Protein AF-A0A7R9AHY7-F1 (afdb_monomer_lite)

Sequence (362 aa):
LFGNNETPASQNIKGDKFVGKYYVEFENQLKREAQNLKDNEQTPIMIKAQELLQKWEEGDEETLELWRKMNNWVYEGFNKTYNKLGVDFDVVQYESNTYLLGKEIIKIGLEKGVFYKKDDGSIWCDLSDVGLDEKIVQRADGTSVYITQDLGTATERFKDFDLDRIIYTVGNEQDYHFKVLFAILKKLGFSWSDQLEHLSYGMVDLPDGKMKSREGTVIDADDIMQEMYLEAEKKSLELGKLEGFTQEEKNNLYEKIGIDGSGKSTQAKFLEEFLSSKNETYLTCEPTFNPIGQMIRDIFSGKINSNNHVITGLFVADRLDHILNEYYGIISKLEKGINVISDRYYFSSFAYQGAHVPFDWV

Organism: NCBI:txid69355

pLDDT: mean 84.88, std 12.19, range [41.44, 97.69]

Foldseek 3Di:
DPCPPDACVNVVHQLQVVLLVVVLVLLVQLCVQCPPPPDSCPGPSNVVVVVLVVCVVVPPPVSVVVVVVSVVSSVSRVVVLCVLLVHDDPDDDDLVVQLVQLLVLQVLCVVVVQWDADPLQWIWGAPVVVPAHIDTQADNVRDGDPLSSVLRVVVCPVVVDVDLADEAEDEPVCVNVVVVSLSSCVSSPPPCSVRYHYLYDYADADPVGHADSNVVRDCDSVNQLVVLLVVLLVVVVVVVPQPPDDPVLSSVLSSLRSSLVPCQVVVLVSVQVVVVVPFAEAEAEPPGPPPLSVVLVCCVVVVDPDDLVVNLVSRVVSLCCQAPPCPRHPVVCVVVVYHYDYDCNPVNSCSRNVRDDDPVVD

Radius of gyration: 26.17 Å; chains: 1; bounding box: 67×42×73 Å

InterPro domains:
  IPR001278 Arginine-tRNA ligase [PTHR11956] (37-260)
  IPR014729 Rossmann-like alpha/beta/alpha sandwich fold [G3DSA:3.40.50.620] (1-259)
  IPR018095 Thymidylate kinase, conserved site [PS01331] (341-353)
  IPR027417 P-loop containing nucleoside triphosphate hydrolase [G3DSA:3.40.50.300] (260-362)
  IPR027417 P-loop containing nucleoside triphosphate hydrolase [SSF52540] (258-359)
  IPR035684 Arginyl-tRNA synthetase, catalytic core domain [PF00750] (31-259)

Secondary structure (DSSP, 8-state):
---TT--HHHHT--HHHHHHHHHHHHHHHHHHHHTT-S-GGGSHHHHHHHHHHHHHHHT-HHHHHHHHHHHHHHHHHHHHHHHHHT---S----HHHHHHHHHHHHHHHHHTTSSEE-TTS-EEE--GGGT---EEEE-TTS-B-HHHHHHHHHHHHHHHS--S-EEEEEEGGGHHHHHHHHHHHHHTT-TTGGGEEEEEE---EETTEE-BGGGTB---HHHHHHHHHHHHHHHHHHTT--TT--HHHHHHHHHHHHHHHTSHHHHHHHHHHHHHTTS-EEEEESS-SSHHHHHHHHHHTTSS---HHHHHHHHHHHHHHHHH-TTTSHHHHHHTT-EEEEESHHHHHHHHHTTTS-GGG-

Structure (mmCIF, N/CA/C/O backbone):
data_AF-A0A7R9AHY7-F1
#
_entry.id   AF-A0A7R9AHY7-F1
#
loop_
_atom_site.group_PDB
_atom_site.id
_atom_site.type_symbol
_atom_site.label_atom_id
_atom_site.label_alt_id
_atom_site.label_comp_id
_atom_site.label_asym_id
_atom_site.label_entity_id
_atom_site.label_seq_id
_atom_site.pdbx_PDB_ins_code
_atom_site.Cartn_x
_atom_site.Cartn_y
_atom_site.Cartn_z
_atom_site.occupancy
_atom_site.B_iso_or_equiv
_atom_site.auth_seq_id
_atom_site.auth_comp_id
_atom_site.auth_asym_id
_atom_site.auth_atom_id
_atom_site.pdbx_PDB_model_num
ATOM 1 N N . LEU A 1 1 ? 32.408 2.378 5.803 1.00 63.34 1 LEU A N 1
ATOM 2 C CA . LEU A 1 1 ? 33.112 3.686 5.845 1.00 63.34 1 LEU A CA 1
ATOM 3 C C . LEU A 1 1 ? 32.712 4.518 7.058 1.00 63.34 1 LEU A C 1
ATOM 5 O O . LEU A 1 1 ? 33.590 4.837 7.838 1.00 63.34 1 LEU A O 1
ATOM 9 N N . PHE A 1 2 ? 31.424 4.810 7.260 1.00 75.69 2 PHE A N 1
ATOM 10 C CA . PHE A 1 2 ? 30.952 5.637 8.390 1.00 75.69 2 PHE A CA 1
ATOM 11 C C . PHE A 1 2 ? 30.305 4.831 9.525 1.00 75.69 2 PHE A C 1
ATOM 13 O O . PHE A 1 2 ? 30.035 5.356 10.597 1.00 75.69 2 PHE A O 1
ATOM 20 N N . GLY A 1 3 ? 30.043 3.546 9.273 1.00 75.31 3 GLY A N 1
ATOM 21 C CA . GLY A 1 3 ? 29.269 2.682 10.156 1.00 75.31 3 GLY A CA 1
ATOM 22 C C . GLY A 1 3 ? 29.975 2.210 11.420 1.00 75.31 3 GLY A C 1
ATOM 23 O O . GLY A 1 3 ? 29.289 1.841 12.351 1.00 75.31 3 GLY A O 1
ATOM 24 N N . ASN A 1 4 ? 31.313 2.166 11.466 1.00 83.94 4 ASN A N 1
ATOM 25 C CA . ASN A 1 4 ? 32.092 1.634 12.602 1.00 83.94 4 ASN A CA 1
ATOM 26 C C . ASN A 1 4 ? 31.588 0.283 13.169 1.00 83.94 4 ASN A C 1
ATOM 28 O O . ASN A 1 4 ? 31.696 0.036 14.366 1.00 83.94 4 ASN A O 1
ATOM 32 N N . ASN A 1 5 ? 31.038 -0.595 12.318 1.00 85.19 5 ASN A N 1
ATOM 33 C CA . ASN A 1 5 ? 30.362 -1.844 12.710 1.00 85.19 5 ASN A CA 1
ATOM 34 C C . ASN A 1 5 ? 29.177 -1.664 13.680 1.00 85.19 5 ASN A C 1
ATOM 36 O O . ASN A 1 5 ? 28.773 -2.618 14.347 1.00 85.19 5 ASN A O 1
ATOM 40 N N . GLU A 1 6 ? 28.596 -0.465 13.742 1.00 92.00 6 GLU A N 1
ATOM 41 C CA . GLU A 1 6 ? 27.334 -0.221 14.422 1.00 92.00 6 GLU A CA 1
ATOM 42 C C . GLU A 1 6 ? 26.237 -1.112 13.832 1.00 92.00 6 GLU A C 1
ATOM 44 O O . GLU A 1 6 ? 26.188 -1.434 12.643 1.00 92.00 6 GLU A O 1
ATOM 49 N N . THR A 1 7 ? 25.328 -1.496 14.711 1.00 92.12 7 THR A N 1
ATOM 50 C CA . THR A 1 7 ? 24.090 -2.198 14.395 1.00 92.12 7 THR A CA 1
ATOM 51 C C . THR A 1 7 ? 22.921 -1.446 15.029 1.00 92.12 7 THR A C 1
ATOM 53 O O . THR A 1 7 ? 23.134 -0.744 16.031 1.00 92.12 7 THR A O 1
ATOM 56 N N . PRO A 1 8 ? 21.683 -1.645 14.539 1.00 92.94 8 PRO A N 1
ATOM 57 C CA . PRO A 1 8 ? 20.491 -1.098 15.186 1.00 92.94 8 PRO A CA 1
ATOM 58 C C . PRO A 1 8 ? 20.449 -1.412 16.691 1.00 92.94 8 PRO A C 1
ATOM 60 O O . PRO A 1 8 ? 20.223 -0.524 17.510 1.00 92.94 8 PRO A O 1
ATOM 63 N N . ALA A 1 9 ? 20.792 -2.652 17.066 1.00 92.31 9 ALA A N 1
ATOM 64 C CA . ALA A 1 9 ? 20.842 -3.099 18.457 1.00 92.31 9 ALA A CA 1
ATOM 65 C C . ALA A 1 9 ? 21.899 -2.356 19.290 1.00 92.31 9 ALA A C 1
ATOM 67 O O . ALA A 1 9 ? 21.595 -1.890 20.383 1.00 92.31 9 ALA A O 1
ATOM 68 N N . SER A 1 10 ? 23.124 -2.188 18.773 1.00 93.81 10 SER A N 1
ATOM 69 C CA . SER A 1 10 ? 24.189 -1.479 19.506 1.00 93.81 10 SER A CA 1
ATOM 70 C C . SER A 1 10 ? 23.889 0.002 19.743 1.00 93.81 10 SER A C 1
ATOM 72 O O . SER A 1 10 ? 24.409 0.581 20.691 1.00 93.81 10 SER A O 1
ATOM 74 N N . GLN A 1 11 ? 23.072 0.609 18.879 1.00 91.75 11 GLN A N 1
ATOM 75 C CA . GLN A 1 11 ? 22.689 2.017 18.976 1.00 91.75 11 GLN A CA 1
ATOM 76 C C . GLN A 1 11 ? 21.343 2.207 19.687 1.00 91.75 11 GLN A C 1
ATOM 78 O O . GLN A 1 11 ? 20.962 3.339 19.961 1.00 91.75 11 GLN A O 1
ATOM 83 N N . ASN A 1 12 ? 20.625 1.118 19.993 1.00 92.38 12 ASN A N 1
ATOM 84 C CA . ASN A 1 12 ? 19.248 1.142 20.485 1.00 92.38 12 ASN A CA 1
ATOM 85 C C . ASN A 1 12 ? 18.310 1.978 19.584 1.00 92.38 12 ASN A C 1
ATOM 87 O O . ASN A 1 12 ? 17.478 2.747 20.062 1.00 92.38 12 ASN A O 1
ATOM 91 N N . ILE A 1 13 ? 18.471 1.839 18.264 1.00 92.25 13 ILE A N 1
ATOM 92 C CA . ILE A 1 13 ? 17.663 2.518 17.242 1.00 92.25 13 ILE A CA 1
ATOM 93 C C . ILE A 1 13 ? 16.932 1.451 16.421 1.00 92.25 13 ILE A C 1
ATOM 95 O O . ILE A 1 13 ? 17.444 0.357 16.187 1.00 92.25 13 ILE A O 1
ATOM 99 N N . LYS A 1 14 ? 15.715 1.765 15.980 1.00 92.88 14 LYS A N 1
ATOM 100 C CA . LYS A 1 14 ? 14.925 0.918 15.079 1.00 92.88 14 LYS A CA 1
ATOM 101 C C . LYS A 1 14 ? 15.652 0.718 13.735 1.00 92.88 14 LYS A C 1
ATOM 103 O O . LYS A 1 14 ? 16.321 1.631 13.261 1.00 92.88 14 LYS A O 1
ATOM 108 N N . GLY A 1 15 ? 15.558 -0.467 13.130 1.00 93.06 15 GLY A N 1
ATOM 109 C CA . GLY A 1 15 ? 16.414 -0.852 11.997 1.00 93.06 15 GLY A CA 1
ATOM 110 C C . GLY A 1 15 ? 16.264 0.012 10.740 1.00 93.06 15 GLY A C 1
ATOM 111 O O . GLY A 1 15 ? 17.267 0.435 10.169 1.00 93.06 15 GLY A O 1
ATOM 112 N N . ASP A 1 16 ? 15.041 0.367 10.363 1.00 91.88 16 ASP A N 1
ATOM 113 C CA . ASP A 1 16 ? 14.730 1.319 9.291 1.00 91.88 16 ASP A CA 1
ATOM 114 C C . ASP A 1 16 ? 15.263 2.729 9.592 1.00 91.88 16 ASP A C 1
ATOM 116 O O . ASP A 1 16 ? 15.936 3.315 8.744 1.00 91.88 16 ASP A O 1
ATOM 120 N N . LYS A 1 17 ? 15.085 3.239 10.823 1.00 90.50 17 LYS A N 1
ATOM 121 C CA . LYS A 1 17 ? 15.672 4.530 11.242 1.00 90.50 17 LYS A CA 1
ATOM 122 C C . LYS A 1 17 ? 17.207 4.494 11.223 1.00 90.50 17 LYS A C 1
ATOM 124 O O . LYS A 1 17 ? 17.852 5.471 10.845 1.00 90.50 17 LYS A O 1
ATOM 129 N N . PHE A 1 18 ? 17.809 3.362 11.592 1.00 92.69 18 PHE A N 1
ATOM 130 C CA . PHE A 1 18 ? 19.258 3.159 11.547 1.00 92.69 18 PHE A CA 1
ATOM 131 C C . PHE A 1 18 ? 19.792 3.191 10.110 1.00 92.69 18 PHE A C 1
ATOM 133 O O . PHE A 1 18 ? 20.772 3.884 9.841 1.00 92.69 18 PHE A O 1
ATOM 140 N N . VAL A 1 19 ? 19.145 2.498 9.170 1.00 91.75 19 VAL A N 1
ATOM 141 C CA . VAL A 1 19 ? 19.537 2.548 7.751 1.00 91.75 19 VAL A CA 1
ATOM 142 C C . VAL A 1 19 ? 19.293 3.947 7.168 1.00 91.75 19 VAL A C 1
ATOM 144 O O . VAL A 1 19 ? 20.172 4.488 6.495 1.00 91.75 19 VAL A O 1
ATOM 147 N N . GLY A 1 20 ? 18.171 4.588 7.513 1.00 89.88 20 GLY A N 1
ATOM 148 C CA . GLY A 1 20 ? 17.854 5.967 7.128 1.00 89.88 20 GLY A CA 1
ATOM 149 C C . GLY A 1 20 ? 18.898 6.992 7.593 1.00 89.88 20 GLY A C 1
ATOM 150 O O . GLY A 1 20 ? 19.298 7.856 6.812 1.00 89.88 20 GLY A O 1
ATOM 151 N N . LYS A 1 21 ? 19.434 6.854 8.816 1.00 89.56 21 LYS A N 1
ATOM 152 C CA . LYS A 1 21 ? 20.555 7.674 9.327 1.00 89.56 21 LYS A CA 1
ATOM 153 C C . LYS A 1 21 ? 21.756 7.640 8.375 1.00 89.56 21 LYS A C 1
ATOM 155 O O . LYS A 1 21 ? 22.316 8.688 8.058 1.00 89.56 21 LYS A O 1
ATOM 160 N N . TYR A 1 22 ? 22.151 6.456 7.903 1.00 90.81 22 TYR A N 1
ATOM 161 C CA . TYR A 1 22 ? 23.291 6.327 6.987 1.00 90.81 22 TYR A CA 1
ATOM 162 C C . TYR A 1 22 ? 22.979 6.770 5.561 1.00 90.81 22 TYR A C 1
ATOM 164 O O . TYR A 1 22 ? 23.891 7.227 4.876 1.00 90.81 22 TYR A O 1
ATOM 172 N N . TYR A 1 23 ? 21.717 6.702 5.133 1.00 89.06 23 TYR A N 1
ATOM 173 C CA . TYR A 1 23 ? 21.285 7.325 3.883 1.00 89.06 23 TYR A CA 1
ATOM 174 C C . TYR A 1 23 ? 21.468 8.852 3.930 1.00 89.06 23 TYR A C 1
ATOM 176 O O . TYR A 1 23 ? 22.067 9.435 3.027 1.00 89.06 23 TYR A O 1
ATOM 184 N N . VAL A 1 24 ? 21.051 9.500 5.024 1.00 87.62 24 VAL A N 1
ATOM 185 C CA . VAL A 1 24 ? 21.266 10.944 5.224 1.00 87.62 24 VAL A CA 1
ATOM 186 C C . VAL A 1 24 ? 22.758 11.282 5.304 1.00 87.62 24 VAL A C 1
ATOM 188 O O . VAL A 1 24 ? 23.193 12.272 4.716 1.00 87.62 24 VAL A O 1
ATOM 191 N N . GLU A 1 25 ? 23.565 10.461 5.982 1.00 89.19 25 GLU A N 1
ATOM 192 C CA . GLU A 1 25 ? 25.015 10.686 6.045 1.00 89.19 25 GLU A CA 1
ATOM 193 C C . GLU A 1 25 ? 25.687 10.531 4.672 1.00 89.19 25 GLU A C 1
ATOM 195 O O . GLU A 1 25 ? 26.553 11.336 4.326 1.00 89.19 25 GLU A O 1
ATOM 200 N N . PHE A 1 26 ? 25.257 9.560 3.857 1.00 90.69 26 PHE A N 1
ATOM 201 C CA . PHE A 1 26 ? 25.708 9.418 2.470 1.00 90.69 26 PHE A CA 1
ATOM 202 C C . PHE A 1 26 ? 25.394 10.675 1.650 1.00 90.69 26 PHE A C 1
ATOM 204 O O . PHE A 1 26 ? 26.290 11.227 1.017 1.00 90.69 26 PHE A O 1
ATOM 211 N N . GLU A 1 27 ? 24.159 11.176 1.711 1.00 87.44 27 GLU A N 1
ATOM 212 C CA . GLU A 1 27 ? 23.740 12.398 1.008 1.00 87.44 27 GLU A CA 1
ATOM 213 C C . GLU A 1 27 ? 24.513 13.637 1.487 1.00 87.44 27 GLU A C 1
ATOM 215 O O . GLU A 1 27 ? 24.921 14.483 0.688 1.00 87.44 27 GLU A O 1
ATOM 220 N N . ASN A 1 28 ? 24.766 13.753 2.794 1.00 88.69 28 ASN A N 1
ATOM 221 C CA . ASN A 1 28 ? 25.577 14.835 3.351 1.00 88.69 28 ASN A CA 1
ATOM 222 C C . ASN A 1 28 ? 27.022 14.771 2.851 1.00 88.69 28 ASN A C 1
ATOM 224 O O . ASN A 1 28 ? 27.598 15.804 2.500 1.00 88.69 28 ASN A O 1
ATOM 228 N N . GLN A 1 29 ? 27.602 13.572 2.794 1.00 89.56 29 GLN A N 1
ATOM 229 C CA . GLN A 1 29 ? 28.945 13.377 2.266 1.00 89.56 29 GLN A CA 1
ATOM 230 C C . GLN A 1 29 ? 29.006 13.672 0.765 1.00 89.56 29 GLN A C 1
ATOM 232 O O . GLN A 1 29 ? 29.908 14.386 0.328 1.00 89.56 29 GLN A O 1
ATOM 237 N N . LEU A 1 30 ? 28.015 13.213 -0.001 1.00 89.31 30 LEU A N 1
ATOM 238 C CA . LEU A 1 30 ? 27.876 13.510 -1.423 1.00 89.31 30 LEU A CA 1
ATOM 239 C C . LEU A 1 30 ? 27.834 15.020 -1.659 1.00 89.31 30 LEU A C 1
ATOM 241 O O . LEU A 1 30 ? 28.611 15.536 -2.458 1.00 89.31 30 LEU A O 1
ATOM 245 N N . LYS A 1 31 ? 27.004 15.751 -0.903 1.00 87.62 31 LYS A N 1
ATOM 246 C CA . LYS A 1 31 ? 26.936 17.219 -0.974 1.00 87.62 31 LYS A CA 1
ATOM 247 C C . LYS A 1 31 ? 28.280 17.874 -0.655 1.00 87.62 31 LYS A C 1
ATOM 249 O O . LYS A 1 31 ? 28.640 18.825 -1.339 1.00 87.62 31 LYS A O 1
ATOM 254 N N . ARG A 1 32 ? 29.022 17.399 0.356 1.00 88.12 32 ARG A N 1
ATOM 255 C CA . ARG A 1 32 ? 30.354 17.936 0.710 1.00 88.12 32 ARG A CA 1
ATOM 256 C C . ARG A 1 32 ? 31.371 17.721 -0.410 1.00 88.12 32 ARG A C 1
ATOM 258 O O . ARG A 1 32 ? 32.093 18.651 -0.753 1.00 88.12 32 ARG A O 1
ATOM 265 N N . GLU A 1 33 ? 31.425 16.520 -0.978 1.00 88.50 33 GLU A N 1
ATOM 266 C CA . GLU A 1 33 ? 32.369 16.175 -2.050 1.00 88.50 33 GLU A CA 1
ATOM 267 C C . GLU A 1 33 ? 32.012 16.860 -3.378 1.00 88.50 33 GLU A C 1
ATOM 269 O O . GLU A 1 33 ? 32.901 17.266 -4.127 1.00 88.50 33 GLU A O 1
ATOM 274 N N . ALA A 1 34 ? 30.719 17.059 -3.638 1.00 87.00 34 ALA A N 1
ATOM 275 C CA . ALA A 1 34 ? 30.210 17.702 -4.843 1.00 87.00 34 ALA A CA 1
ATOM 276 C C . ALA A 1 34 ? 30.431 19.224 -4.892 1.00 87.00 34 ALA A C 1
ATOM 278 O O . ALA A 1 34 ? 30.353 19.799 -5.973 1.00 87.00 34 ALA A O 1
ATOM 279 N N . GLN A 1 35 ? 30.739 19.895 -3.770 1.00 80.56 35 GLN A N 1
ATOM 280 C CA . GLN A 1 35 ? 30.867 21.367 -3.710 1.00 80.56 35 GLN A CA 1
ATOM 281 C C . GLN A 1 35 ? 31.832 21.962 -4.750 1.00 80.56 35 GLN A C 1
ATOM 283 O O . GLN A 1 35 ? 31.663 23.116 -5.138 1.00 80.56 35 GLN A O 1
ATOM 288 N N . ASN A 1 36 ? 32.820 21.187 -5.208 1.00 73.31 36 ASN A N 1
ATOM 289 C CA . ASN A 1 36 ? 33.830 21.624 -6.176 1.00 73.31 36 ASN A CA 1
ATOM 290 C C . ASN A 1 36 ? 33.790 20.848 -7.505 1.00 73.31 36 ASN A C 1
ATOM 292 O O . ASN A 1 36 ? 34.712 20.976 -8.313 1.00 73.31 36 ASN A O 1
ATOM 296 N N . LEU A 1 37 ? 32.748 20.046 -7.743 1.00 75.50 37 LEU A N 1
ATOM 297 C CA . LEU A 1 37 ? 32.592 19.241 -8.953 1.00 75.50 37 LEU A CA 1
ATOM 298 C C . LEU A 1 37 ? 31.379 19.715 -9.757 1.00 75.50 37 LEU A C 1
ATOM 300 O O . LEU A 1 37 ? 30.368 20.142 -9.210 1.00 75.50 37 LEU A O 1
ATOM 304 N N . LYS A 1 38 ? 31.489 19.653 -11.088 1.00 71.88 38 LYS A N 1
ATOM 305 C CA . LYS A 1 38 ? 30.356 19.933 -11.990 1.00 71.88 38 LYS A CA 1
ATOM 306 C C . LYS A 1 38 ? 29.362 18.777 -12.057 1.00 71.88 38 LYS A C 1
ATOM 308 O O . LYS A 1 38 ? 28.238 18.979 -12.501 1.00 71.88 38 LYS A O 1
ATOM 313 N N . ASP A 1 39 ? 29.810 17.593 -11.667 1.00 76.44 39 ASP A N 1
ATOM 314 C CA . ASP A 1 39 ? 29.080 16.348 -11.788 1.00 76.44 39 ASP A CA 1
ATOM 315 C C . ASP A 1 39 ? 29.233 15.545 -10.495 1.00 76.44 39 ASP A C 1
ATOM 317 O O . ASP A 1 39 ? 30.348 15.233 -10.066 1.00 76.44 39 ASP A O 1
ATOM 321 N N . ASN A 1 40 ? 28.100 15.234 -9.869 1.00 77.19 40 ASN A N 1
ATOM 322 C CA . ASN A 1 40 ? 28.047 14.478 -8.622 1.00 77.19 40 ASN A CA 1
ATOM 323 C C . ASN A 1 40 ? 28.510 13.028 -8.825 1.00 77.19 40 ASN A C 1
ATOM 325 O O . ASN A 1 40 ? 28.989 12.410 -7.871 1.00 77.19 40 ASN A O 1
ATOM 329 N N . GLU A 1 41 ? 28.414 12.499 -10.050 1.00 76.62 41 GLU A N 1
ATOM 330 C CA . GLU A 1 41 ? 28.834 11.133 -10.379 1.00 76.62 41 GLU A CA 1
ATOM 331 C C . GLU A 1 41 ? 30.347 10.930 -10.246 1.00 76.62 41 GLU A C 1
ATOM 333 O O . GLU A 1 41 ? 30.807 9.814 -10.027 1.00 76.62 41 GLU A O 1
ATOM 338 N N . GLN A 1 42 ? 31.126 12.015 -10.282 1.00 81.12 42 GLN A N 1
ATOM 339 C CA . GLN A 1 42 ? 32.585 11.977 -10.142 1.00 81.12 42 GLN A CA 1
ATOM 340 C C . GLN A 1 42 ? 33.059 12.078 -8.686 1.00 81.12 42 GLN A C 1
ATOM 342 O O . GLN A 1 42 ? 34.264 12.078 -8.424 1.00 81.12 42 GLN A O 1
ATOM 347 N N . THR A 1 43 ? 32.139 12.198 -7.727 1.00 87.62 43 THR A N 1
ATOM 348 C CA . THR A 1 43 ? 32.511 12.250 -6.310 1.00 87.62 43 THR A CA 1
ATOM 349 C C . THR A 1 43 ? 33.063 10.895 -5.847 1.00 87.62 43 THR A C 1
ATOM 351 O O . THR A 1 43 ? 32.517 9.849 -6.211 1.00 87.62 43 THR A O 1
ATOM 354 N N . PRO A 1 44 ? 34.122 10.873 -5.015 1.00 89.56 44 PRO A N 1
ATOM 355 C CA . PRO A 1 44 ? 34.659 9.634 -4.453 1.00 89.56 44 PRO A CA 1
ATOM 356 C C . PRO A 1 44 ? 33.611 8.726 -3.796 1.00 89.56 44 PRO A C 1
ATOM 358 O O . PRO A 1 44 ? 33.716 7.502 -3.887 1.00 89.56 44 PRO A O 1
ATOM 361 N N . ILE A 1 45 ? 32.606 9.296 -3.127 1.00 89.62 45 ILE A N 1
ATOM 362 C CA . ILE A 1 45 ? 31.542 8.531 -2.478 1.00 89.62 45 ILE A CA 1
ATOM 363 C C . ILE A 1 45 ? 30.580 7.893 -3.489 1.00 89.62 45 ILE A C 1
ATOM 365 O O . ILE A 1 45 ? 30.161 6.754 -3.275 1.00 89.62 45 ILE A O 1
ATOM 369 N N . MET A 1 46 ? 30.282 8.572 -4.602 1.00 90.38 46 MET A N 1
ATOM 370 C CA . MET A 1 46 ? 29.421 8.033 -5.657 1.00 90.38 46 MET A CA 1
ATOM 371 C C . MET A 1 46 ? 30.136 6.953 -6.470 1.00 90.38 46 MET A C 1
ATOM 373 O O . MET A 1 46 ? 29.535 5.920 -6.747 1.00 90.38 46 MET A O 1
ATOM 377 N N . ILE A 1 47 ? 31.433 7.126 -6.751 1.00 90.19 47 ILE A N 1
ATOM 378 C CA . ILE A 1 47 ? 32.259 6.088 -7.392 1.00 90.19 47 ILE A CA 1
ATOM 379 C C . ILE A 1 47 ? 32.226 4.799 -6.561 1.00 90.19 47 ILE A C 1
ATOM 381 O O . ILE A 1 47 ? 31.957 3.727 -7.089 1.00 90.19 47 ILE A O 1
ATOM 385 N N . LYS A 1 48 ? 32.392 4.893 -5.236 1.00 90.81 48 LYS A N 1
ATOM 386 C CA . LYS A 1 48 ? 32.296 3.718 -4.351 1.00 90.81 48 LYS A CA 1
ATOM 387 C C . LYS A 1 48 ? 30.902 3.094 -4.318 1.00 90.81 48 LYS A C 1
ATOM 389 O O . LYS A 1 48 ? 30.784 1.880 -4.177 1.00 90.81 48 LYS A O 1
ATOM 394 N N . ALA A 1 49 ? 29.848 3.904 -4.411 1.00 91.25 49 ALA A N 1
ATOM 395 C CA . ALA A 1 49 ? 28.485 3.391 -4.509 1.00 91.25 49 ALA A CA 1
ATOM 396 C C . ALA A 1 49 ? 28.270 2.628 -5.828 1.00 91.25 49 ALA A C 1
ATOM 398 O O . ALA A 1 49 ? 27.678 1.552 -5.812 1.00 91.25 49 ALA A O 1
ATOM 399 N N . GLN A 1 50 ? 28.807 3.136 -6.943 1.00 87.25 50 GLN A N 1
ATOM 400 C CA . GLN A 1 50 ? 28.793 2.453 -8.241 1.00 87.25 50 GLN A CA 1
ATOM 401 C C . GLN A 1 50 ? 29.608 1.151 -8.214 1.00 87.25 50 GLN A C 1
ATOM 403 O O . GLN A 1 50 ? 29.130 0.133 -8.704 1.00 87.25 50 GLN A O 1
ATOM 408 N N . GLU A 1 51 ? 30.790 1.143 -7.589 1.00 91.31 51 GLU A N 1
ATOM 409 C CA . GLU A 1 51 ? 31.596 -0.073 -7.392 1.00 91.31 51 GLU A CA 1
ATOM 410 C C . GLU A 1 51 ? 30.839 -1.138 -6.580 1.00 91.31 51 GLU A C 1
ATOM 412 O O . GLU A 1 51 ? 30.870 -2.320 -6.920 1.00 91.31 51 GLU A O 1
ATOM 417 N N . LEU A 1 52 ? 30.134 -0.738 -5.514 1.00 91.12 52 LEU A N 1
ATOM 418 C CA . LEU A 1 52 ? 29.295 -1.654 -4.733 1.00 91.12 52 LEU A CA 1
ATOM 419 C C . LEU A 1 52 ? 28.103 -2.179 -5.539 1.00 91.12 52 LEU A C 1
ATOM 421 O O . LEU A 1 52 ? 27.762 -3.352 -5.406 1.00 91.12 52 LEU A O 1
ATOM 425 N N . LEU A 1 53 ? 27.487 -1.344 -6.380 1.00 86.38 53 LEU A N 1
ATOM 426 C CA . LEU A 1 53 ? 26.412 -1.778 -7.270 1.00 86.38 53 LEU A CA 1
ATOM 427 C C . LEU A 1 53 ? 26.911 -2.824 -8.278 1.00 86.38 53 LEU A C 1
ATOM 429 O O . LEU A 1 53 ? 26.276 -3.861 -8.424 1.00 86.38 53 LEU A O 1
ATOM 433 N N . GLN A 1 54 ? 28.073 -2.602 -8.896 1.00 83.88 54 GLN A N 1
ATOM 434 C CA . GLN A 1 54 ? 28.682 -3.568 -9.819 1.00 83.88 54 GLN A CA 1
ATOM 435 C C . GLN A 1 54 ? 28.957 -4.909 -9.133 1.00 83.88 54 GLN A C 1
ATOM 437 O O . GLN A 1 54 ? 28.565 -5.954 -9.643 1.00 83.88 54 GLN A O 1
ATOM 442 N N . LYS A 1 55 ? 29.545 -4.890 -7.931 1.00 90.00 55 LYS A N 1
ATOM 443 C CA . LYS A 1 55 ? 29.752 -6.110 -7.134 1.00 90.00 55 LYS A CA 1
ATOM 444 C C . LYS A 1 55 ? 28.446 -6.839 -6.829 1.00 90.00 55 LYS A C 1
ATOM 446 O O . LYS A 1 55 ? 28.394 -8.065 -6.892 1.00 90.00 55 LYS A O 1
ATOM 451 N N . TRP A 1 56 ? 27.391 -6.095 -6.503 1.00 87.88 56 TRP A N 1
ATOM 452 C CA . TRP A 1 56 ? 26.068 -6.665 -6.260 1.00 87.88 56 TRP A CA 1
ATOM 453 C C . TRP A 1 56 ? 25.500 -7.340 -7.520 1.00 87.88 56 TRP A C 1
ATOM 455 O O . TRP A 1 56 ? 25.000 -8.460 -7.430 1.00 87.88 56 TRP A O 1
ATOM 465 N N . GLU A 1 57 ? 25.631 -6.707 -8.691 1.00 77.75 57 GLU A N 1
ATOM 466 C CA . GLU A 1 57 ? 25.195 -7.259 -9.985 1.00 77.75 57 GLU A CA 1
ATOM 467 C C . GLU A 1 57 ? 26.001 -8.498 -10.408 1.00 77.75 57 GLU A C 1
ATOM 469 O O . GLU A 1 57 ? 25.442 -9.441 -10.969 1.00 77.75 57 GLU A O 1
ATOM 474 N N . GLU A 1 58 ? 27.299 -8.5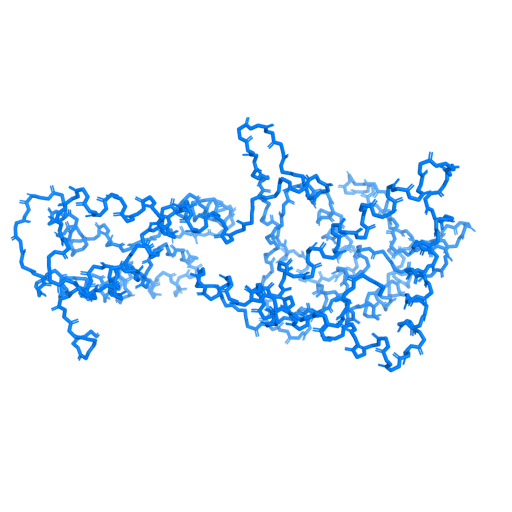24 -10.102 1.00 84.38 58 GLU A N 1
ATOM 475 C CA . GLU A 1 58 ? 28.190 -9.669 -10.336 1.00 84.38 58 GLU A CA 1
ATOM 476 C C . GLU A 1 58 ? 27.963 -10.825 -9.345 1.00 84.38 58 GLU A C 1
ATOM 478 O O . GLU A 1 58 ? 28.483 -11.926 -9.543 1.00 84.38 58 GLU A O 1
ATOM 483 N N . GLY A 1 59 ? 27.162 -10.603 -8.301 1.00 85.25 59 GLY A N 1
ATOM 484 C CA . GLY A 1 59 ? 26.827 -11.611 -7.301 1.00 85.25 59 GLY A CA 1
ATOM 485 C C . GLY A 1 59 ? 27.900 -11.821 -6.229 1.00 85.25 59 GLY A C 1
ATOM 486 O O . GLY A 1 59 ? 27.990 -12.915 -5.673 1.00 85.25 59 GLY A O 1
ATOM 487 N N . ASP A 1 60 ? 28.705 -10.797 -5.933 1.00 94.25 60 ASP A N 1
ATOM 488 C CA . ASP A 1 60 ? 29.698 -10.815 -4.854 1.00 94.25 60 ASP A CA 1
ATOM 489 C C . ASP A 1 60 ? 29.049 -11.160 -3.502 1.00 94.25 60 ASP A C 1
ATOM 491 O O . ASP A 1 60 ? 28.122 -10.488 -3.040 1.00 94.25 60 ASP A O 1
ATOM 495 N N . GLU A 1 61 ? 29.538 -12.223 -2.861 1.00 95.31 61 GLU A N 1
ATOM 496 C CA . GLU A 1 61 ? 28.895 -12.823 -1.688 1.00 95.31 61 GLU A CA 1
ATOM 497 C C . GLU A 1 61 ? 28.891 -11.879 -0.477 1.00 95.31 61 GLU A C 1
ATOM 499 O O . GLU A 1 61 ? 27.862 -11.738 0.184 1.00 95.31 61 GLU A O 1
ATOM 504 N N . GLU A 1 62 ? 29.995 -11.165 -0.234 1.00 93.81 62 GLU A N 1
ATOM 505 C CA . GLU A 1 62 ? 30.111 -10.204 0.872 1.00 93.81 62 GLU A CA 1
ATOM 506 C C . GLU A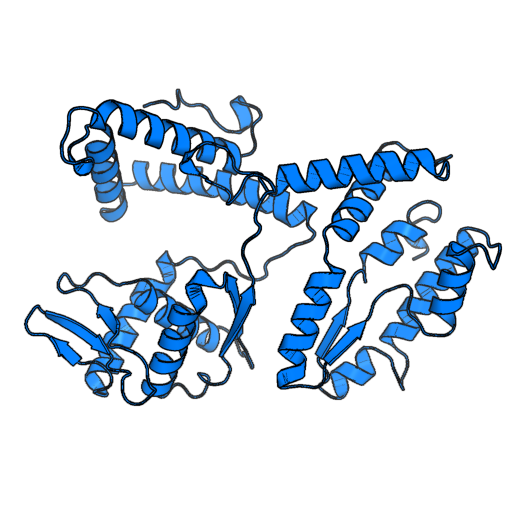 1 62 ? 29.144 -9.024 0.685 1.00 93.81 62 GLU A C 1
ATOM 508 O O . GLU A 1 62 ? 28.425 -8.633 1.613 1.00 93.81 62 GLU A O 1
ATOM 513 N N . THR A 1 63 ? 29.075 -8.478 -0.533 1.00 92.00 63 THR A N 1
ATOM 514 C CA . THR A 1 63 ? 28.166 -7.375 -0.872 1.00 92.00 63 THR A CA 1
ATOM 515 C C . THR A 1 63 ? 26.701 -7.803 -0.760 1.00 92.00 63 THR A C 1
ATOM 517 O O . THR A 1 63 ? 25.885 -7.072 -0.187 1.00 92.00 63 THR A O 1
ATOM 520 N N . LEU A 1 64 ? 26.353 -8.998 -1.251 1.00 89.56 64 LEU A N 1
ATOM 521 C CA . LEU A 1 64 ? 25.002 -9.553 -1.136 1.00 89.56 64 LEU A CA 1
ATOM 522 C C . LEU A 1 64 ? 24.608 -9.834 0.318 1.00 89.56 64 LEU A C 1
ATOM 524 O O . LEU A 1 64 ? 23.468 -9.555 0.698 1.00 89.56 64 LEU A O 1
ATOM 528 N N . GLU A 1 65 ? 25.516 -10.365 1.138 1.00 94.19 65 GLU A N 1
ATOM 529 C CA . GLU A 1 65 ? 25.260 -10.622 2.558 1.00 94.19 65 GLU A CA 1
ATOM 530 C C . GLU A 1 65 ? 24.997 -9.315 3.314 1.00 94.19 65 GLU A C 1
ATOM 532 O O . GLU A 1 65 ? 24.007 -9.207 4.047 1.00 94.19 65 GLU A O 1
ATOM 537 N N . LEU A 1 66 ? 25.821 -8.287 3.080 1.00 91.38 66 LEU A N 1
ATOM 538 C CA . LEU A 1 66 ? 25.616 -6.965 3.666 1.00 91.38 66 LEU A CA 1
ATOM 539 C C . LEU A 1 66 ? 24.281 -6.350 3.223 1.00 91.38 66 LEU A C 1
ATOM 541 O O . LEU A 1 66 ? 23.537 -5.836 4.062 1.00 91.38 66 LEU A O 1
ATOM 545 N N . TRP A 1 67 ? 23.948 -6.440 1.933 1.00 91.50 67 TRP A N 1
ATOM 546 C CA . TRP A 1 67 ? 22.680 -5.952 1.388 1.00 91.50 67 TRP A CA 1
ATOM 547 C C . TRP A 1 67 ? 21.474 -6.651 2.033 1.00 91.50 67 TRP A C 1
ATOM 549 O O . TRP A 1 67 ? 20.565 -5.980 2.529 1.00 91.50 67 TRP A O 1
ATOM 559 N N . ARG A 1 68 ? 21.489 -7.990 2.123 1.00 91.94 68 ARG A N 1
ATOM 560 C CA . ARG A 1 68 ? 20.427 -8.769 2.792 1.00 91.94 68 ARG A CA 1
ATOM 561 C C . ARG A 1 68 ? 20.290 -8.379 4.258 1.00 91.94 68 ARG A C 1
ATOM 563 O O . ARG A 1 68 ? 19.174 -8.194 4.738 1.00 91.94 68 ARG A O 1
ATOM 570 N N . LYS A 1 69 ? 21.414 -8.217 4.958 1.00 92.62 69 LYS A N 1
ATOM 571 C CA . LYS A 1 69 ? 21.448 -7.808 6.366 1.00 92.62 69 LYS A CA 1
ATOM 572 C C . LYS A 1 69 ? 20.818 -6.430 6.575 1.00 92.62 69 LYS A C 1
ATOM 574 O O . LYS A 1 69 ? 19.997 -6.275 7.477 1.00 92.62 69 LYS A O 1
ATOM 579 N N . MET A 1 70 ? 21.165 -5.450 5.739 1.00 92.38 70 MET A N 1
ATOM 580 C CA . MET A 1 70 ? 20.592 -4.103 5.812 1.00 92.38 70 MET A CA 1
ATOM 581 C C . MET A 1 70 ? 19.092 -4.105 5.510 1.00 92.38 70 MET A C 1
ATOM 583 O O . MET A 1 70 ? 18.327 -3.508 6.264 1.00 92.38 70 MET A O 1
ATOM 587 N N . ASN A 1 71 ? 18.658 -4.825 4.472 1.00 91.75 71 ASN A N 1
ATOM 588 C CA . ASN A 1 71 ? 17.237 -4.954 4.147 1.00 91.75 71 ASN A CA 1
ATOM 589 C C . ASN A 1 71 ? 16.450 -5.623 5.273 1.00 91.75 71 ASN A C 1
ATOM 591 O O . ASN A 1 71 ? 15.376 -5.147 5.627 1.00 91.75 71 ASN A O 1
ATOM 595 N N . ASN A 1 72 ? 16.998 -6.675 5.886 1.00 94.00 72 ASN A N 1
ATOM 596 C CA . ASN A 1 72 ? 16.342 -7.341 7.005 1.00 94.00 72 ASN A CA 1
ATOM 597 C C . ASN A 1 72 ? 16.119 -6.385 8.188 1.00 94.00 72 ASN A C 1
ATOM 599 O O . ASN A 1 72 ? 15.038 -6.377 8.765 1.00 94.00 72 ASN A O 1
ATOM 603 N N . TRP A 1 73 ? 17.084 -5.513 8.505 1.00 95.19 73 TRP A N 1
ATOM 604 C CA . TRP A 1 73 ? 16.884 -4.482 9.531 1.00 95.19 73 TRP A CA 1
ATOM 605 C C . TRP A 1 73 ? 15.753 -3.510 9.188 1.00 95.19 73 TRP A C 1
ATOM 607 O O . TRP A 1 73 ? 14.989 -3.130 10.077 1.00 95.19 73 TRP A O 1
ATOM 617 N N . VAL A 1 74 ? 15.635 -3.110 7.920 1.00 93.06 74 VAL A N 1
ATOM 618 C CA . VAL A 1 74 ? 14.539 -2.247 7.460 1.00 93.06 74 VAL A CA 1
ATOM 619 C C . VAL A 1 74 ? 13.202 -2.970 7.596 1.00 93.06 74 VAL A C 1
ATOM 621 O O . VAL A 1 74 ? 12.283 -2.416 8.194 1.00 93.06 74 VAL A O 1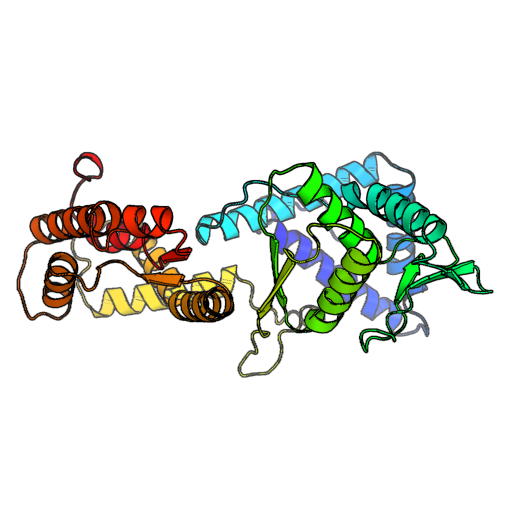
ATOM 624 N N . TYR A 1 75 ? 13.100 -4.215 7.125 1.00 90.81 75 TYR A N 1
ATOM 625 C CA . TYR A 1 75 ? 11.863 -4.997 7.200 1.00 90.81 75 TYR A CA 1
ATOM 626 C C . TYR A 1 75 ? 11.442 -5.287 8.641 1.00 90.81 75 TYR A C 1
ATOM 628 O O . TYR A 1 75 ? 10.281 -5.093 8.983 1.00 90.81 75 TYR A O 1
ATOM 636 N N . GLU A 1 76 ? 12.372 -5.661 9.524 1.00 91.62 76 GLU A N 1
ATOM 637 C CA . GLU A 1 76 ? 12.093 -5.804 10.959 1.00 91.62 76 GLU A CA 1
ATOM 638 C C . GLU A 1 76 ? 11.614 -4.487 11.584 1.00 91.62 76 GLU A C 1
ATOM 640 O O . GLU A 1 76 ? 10.757 -4.486 12.470 1.00 91.62 76 GLU A O 1
ATOM 645 N N . GLY A 1 77 ? 12.161 -3.358 11.128 1.00 92.62 77 GLY A N 1
ATOM 646 C CA . GLY A 1 77 ? 11.693 -2.028 11.490 1.00 92.62 77 GLY A CA 1
ATOM 647 C C . GLY A 1 77 ? 10.253 -1.787 11.039 1.00 92.62 77 GLY A C 1
ATOM 648 O O . GLY A 1 77 ? 9.383 -1.534 11.871 1.00 92.62 77 GLY A O 1
ATOM 649 N N . PHE A 1 78 ? 9.981 -1.907 9.744 1.00 91.94 78 PHE A N 1
ATOM 650 C CA . PHE A 1 78 ? 8.648 -1.708 9.178 1.00 91.94 78 PHE A CA 1
ATOM 651 C C . PHE A 1 78 ? 7.606 -2.638 9.793 1.00 91.94 78 PHE A C 1
ATOM 653 O O . PHE A 1 78 ? 6.538 -2.166 10.167 1.00 91.94 78 PHE A O 1
ATOM 660 N N . ASN A 1 79 ? 7.936 -3.910 10.026 1.00 90.38 79 ASN A N 1
ATOM 661 C CA . ASN A 1 79 ? 7.039 -4.859 10.685 1.00 90.38 79 ASN A CA 1
ATOM 662 C C . ASN A 1 79 ? 6.632 -4.387 12.088 1.00 90.38 79 ASN A C 1
ATOM 664 O O . ASN A 1 79 ? 5.477 -4.541 12.468 1.00 90.38 79 ASN A O 1
ATOM 668 N N . LYS A 1 80 ? 7.522 -3.736 12.853 1.00 90.06 80 LYS A N 1
ATOM 669 C CA . LYS A 1 80 ? 7.133 -3.133 14.143 1.00 90.06 80 LYS A CA 1
ATOM 670 C C . LYS A 1 80 ? 6.094 -2.024 13.970 1.00 90.06 80 LYS A C 1
ATOM 672 O O . LYS A 1 80 ? 5.185 -1.928 14.789 1.00 90.06 80 LYS A O 1
ATOM 677 N N . THR A 1 81 ? 6.221 -1.196 12.935 1.00 89.62 81 THR A N 1
ATOM 678 C CA . THR A 1 81 ? 5.247 -0.138 12.620 1.00 89.62 81 THR A CA 1
ATOM 679 C C . THR A 1 81 ? 3.929 -0.727 12.132 1.00 89.62 81 THR A C 1
ATOM 681 O O . THR A 1 81 ? 2.878 -0.349 12.637 1.00 89.62 81 THR A O 1
ATOM 684 N N . TYR A 1 82 ? 3.970 -1.683 11.203 1.00 89.06 82 TYR A N 1
ATOM 685 C CA . TYR A 1 82 ? 2.778 -2.342 10.670 1.00 89.06 82 TYR A CA 1
ATOM 686 C C . TYR A 1 82 ? 2.000 -3.085 11.755 1.00 89.06 82 TYR A C 1
ATOM 688 O O . TYR A 1 82 ? 0.802 -2.851 11.894 1.00 89.06 82 TYR A O 1
ATOM 696 N N . ASN A 1 83 ? 2.683 -3.840 12.620 1.00 85.44 83 ASN A N 1
ATOM 697 C CA . ASN A 1 83 ? 2.052 -4.516 13.756 1.00 85.44 83 ASN A CA 1
ATOM 698 C C . ASN A 1 83 ? 1.359 -3.524 14.699 1.00 85.44 83 ASN A C 1
ATOM 700 O O . ASN A 1 83 ? 0.242 -3.772 15.144 1.00 85.44 83 ASN A O 1
ATOM 704 N N . LYS A 1 84 ? 1.993 -2.375 14.980 1.00 81.06 84 LYS A N 1
ATOM 705 C CA . LYS A 1 84 ? 1.369 -1.310 15.781 1.00 81.06 84 LYS A CA 1
ATOM 706 C C . LYS A 1 84 ? 0.126 -0.737 15.107 1.00 81.06 84 LYS A C 1
ATOM 708 O O . LYS A 1 84 ? -0.850 -0.448 15.785 1.00 81.06 84 LYS A O 1
ATOM 713 N N . LEU A 1 85 ? 0.147 -0.594 13.783 1.00 80.12 85 LEU A N 1
ATOM 714 C CA . LEU A 1 85 ? -0.993 -0.120 12.998 1.00 80.12 85 LEU A CA 1
ATOM 715 C C . LEU A 1 85 ? -2.083 -1.185 12.789 1.00 80.12 85 LEU A C 1
ATOM 717 O O . LEU A 1 85 ? -3.158 -0.834 12.299 1.00 80.12 85 LEU A O 1
ATOM 721 N N . GLY A 1 86 ? -1.827 -2.445 13.159 1.00 78.38 86 GLY A N 1
ATOM 722 C CA . GLY A 1 86 ? -2.701 -3.582 12.863 1.00 78.38 86 GLY A CA 1
ATOM 723 C C . GLY A 1 86 ? -2.779 -3.889 11.366 1.00 78.38 86 GLY A C 1
ATOM 724 O O . GLY A 1 86 ? -3.859 -4.187 10.864 1.00 78.38 86 GLY A O 1
ATOM 725 N N . VAL A 1 87 ? -1.666 -3.711 10.649 1.00 85.62 87 VAL A N 1
ATOM 726 C CA . VAL A 1 87 ? -1.530 -4.007 9.219 1.00 85.62 87 VAL A CA 1
ATOM 727 C C . VAL A 1 87 ? -0.723 -5.286 9.063 1.00 85.62 87 VAL A C 1
ATOM 729 O O . VAL A 1 87 ? 0.407 -5.360 9.539 1.00 85.62 87 VAL A O 1
ATOM 732 N N . ASP A 1 88 ? -1.282 -6.241 8.332 1.00 84.88 88 ASP A N 1
ATOM 733 C CA . ASP A 1 88 ? -0.647 -7.506 7.986 1.00 84.88 88 ASP A CA 1
ATOM 734 C C . ASP A 1 88 ? -0.651 -7.681 6.462 1.00 84.88 88 ASP A C 1
ATOM 736 O O . ASP A 1 88 ? -1.486 -7.109 5.758 1.00 84.88 88 ASP A O 1
ATOM 740 N N . PHE A 1 89 ? 0.295 -8.466 5.947 1.00 89.69 89 PHE A N 1
ATOM 741 C CA . PHE A 1 89 ? 0.414 -8.762 4.520 1.00 89.69 89 PHE A CA 1
ATOM 742 C C . PHE A 1 89 ? 0.438 -10.272 4.306 1.00 89.69 89 PHE A C 1
ATOM 744 O O . PHE A 1 89 ? 1.286 -10.957 4.878 1.00 89.69 89 PHE A O 1
ATOM 751 N N . ASP A 1 90 ? -0.433 -10.781 3.435 1.00 90.06 90 ASP A N 1
ATOM 752 C CA . ASP A 1 90 ? -0.430 -12.200 3.058 1.00 90.06 90 ASP A CA 1
ATOM 753 C C . ASP A 1 90 ? 0.795 -12.561 2.209 1.00 90.06 90 ASP A C 1
ATOM 755 O O . ASP A 1 90 ? 1.360 -13.650 2.324 1.00 90.06 90 ASP A O 1
ATOM 759 N N . VAL A 1 91 ? 1.211 -11.637 1.336 1.00 89.25 91 VAL A N 1
ATOM 760 C CA . VAL A 1 91 ? 2.292 -11.849 0.370 1.00 89.25 91 VAL A CA 1
ATOM 761 C C . VAL A 1 91 ? 3.133 -10.584 0.238 1.00 89.25 91 VAL A C 1
ATOM 763 O O . VAL A 1 91 ? 2.615 -9.497 -0.012 1.00 89.25 91 VAL A O 1
ATOM 766 N N . VAL A 1 92 ? 4.453 -10.744 0.340 1.00 85.75 92 VAL A N 1
ATOM 767 C CA . VAL A 1 92 ? 5.436 -9.696 0.037 1.00 85.75 92 VAL A CA 1
ATOM 768 C C . VAL A 1 92 ? 6.135 -10.056 -1.272 1.00 85.75 92 VAL A C 1
ATOM 770 O O . VAL A 1 92 ? 6.880 -11.033 -1.337 1.00 85.75 92 VAL A O 1
ATOM 773 N N . GLN A 1 93 ? 5.885 -9.276 -2.325 1.00 83.31 93 GLN A N 1
ATOM 774 C CA . GLN A 1 93 ? 6.527 -9.439 -3.633 1.00 83.31 93 GLN A CA 1
ATOM 775 C C . GLN A 1 93 ? 7.690 -8.454 -3.783 1.00 83.31 93 GLN A C 1
ATOM 777 O O . GLN A 1 93 ? 7.560 -7.275 -3.459 1.00 83.31 93 GLN A O 1
ATOM 782 N N . TYR A 1 94 ? 8.812 -8.932 -4.318 1.00 78.00 94 TYR A N 1
ATOM 783 C CA . TYR A 1 94 ? 10.001 -8.120 -4.574 1.00 78.00 94 TYR A CA 1
ATOM 784 C C . TYR A 1 94 ? 10.166 -7.883 -6.077 1.00 78.00 94 TYR A C 1
ATOM 786 O O . TYR A 1 94 ? 10.134 -8.832 -6.860 1.00 78.00 94 TYR A O 1
ATOM 794 N N . GLU A 1 95 ? 10.417 -6.637 -6.487 1.00 72.69 95 GLU A N 1
ATOM 795 C CA . GLU A 1 95 ? 10.617 -6.265 -7.902 1.00 72.69 95 GLU A CA 1
ATOM 796 C C . GLU A 1 95 ? 11.770 -7.028 -8.575 1.00 72.69 95 GLU A C 1
ATOM 798 O O . GLU A 1 95 ? 11.772 -7.244 -9.789 1.00 72.69 95 GLU A O 1
ATOM 803 N N . SER A 1 96 ? 12.746 -7.488 -7.785 1.00 69.69 96 SER A N 1
ATOM 804 C CA . SER A 1 96 ? 13.847 -8.333 -8.251 1.00 69.69 96 SER A CA 1
ATOM 805 C C . SER A 1 96 ? 13.386 -9.673 -8.828 1.00 69.69 96 SER A C 1
ATOM 807 O O . SER A 1 96 ? 14.161 -10.323 -9.522 1.00 69.69 96 SER A O 1
ATOM 809 N N . ASN A 1 97 ? 12.150 -10.097 -8.557 1.00 69.81 97 ASN A N 1
ATOM 810 C CA . ASN A 1 97 ? 11.605 -11.359 -9.052 1.00 69.81 97 ASN A CA 1
ATOM 811 C C . ASN A 1 97 ? 10.857 -11.176 -10.384 1.00 69.81 97 ASN A C 1
ATOM 813 O O . ASN A 1 97 ? 10.881 -12.068 -11.230 1.00 69.81 97 ASN A O 1
ATOM 817 N N . THR A 1 98 ? 10.262 -10.003 -10.623 1.00 72.19 98 THR A N 1
ATOM 818 C CA . THR A 1 98 ? 9.334 -9.782 -11.747 1.00 72.19 98 THR A CA 1
ATOM 819 C C . THR A 1 98 ? 10.000 -9.210 -13.003 1.00 72.19 98 THR A C 1
ATOM 821 O O . THR A 1 98 ? 9.394 -9.185 -14.080 1.00 72.19 98 THR A O 1
ATOM 824 N N . TYR A 1 99 ? 11.276 -8.807 -12.925 1.00 72.94 99 TYR A N 1
ATOM 825 C CA . TYR A 1 99 ? 11.984 -8.189 -14.056 1.00 72.94 99 TYR A CA 1
ATOM 826 C C . TYR A 1 99 ? 12.121 -9.110 -15.283 1.00 72.94 99 TYR A C 1
ATOM 828 O O . TYR A 1 99 ? 12.079 -8.624 -16.419 1.00 72.94 99 TYR A O 1
ATOM 836 N N . LEU A 1 100 ? 12.293 -10.425 -15.077 1.00 79.31 100 LEU A N 1
ATOM 837 C CA . LEU A 1 100 ? 12.405 -11.403 -16.167 1.00 79.31 100 LEU A CA 1
ATOM 838 C C . LEU A 1 100 ? 11.086 -11.518 -16.926 1.00 79.31 100 LEU A C 1
ATOM 840 O O . LEU A 1 100 ? 11.077 -11.432 -18.155 1.00 79.31 100 LEU A O 1
ATOM 844 N N . LEU A 1 101 ? 9.980 -11.613 -16.188 1.00 84.62 101 LEU A N 1
ATOM 845 C CA . LEU A 1 101 ? 8.640 -11.690 -16.755 1.00 84.62 101 LEU A CA 1
ATOM 846 C C . LEU A 1 101 ? 8.299 -10.424 -17.550 1.00 84.62 101 LEU A C 1
ATOM 848 O O . LEU A 1 101 ? 7.782 -10.507 -18.662 1.00 84.62 101 LEU A O 1
ATOM 852 N N . GLY A 1 102 ? 8.684 -9.249 -17.041 1.00 87.06 102 GLY A N 1
ATOM 853 C CA . GLY A 1 102 ? 8.561 -7.991 -17.778 1.00 87.06 102 GLY A CA 1
ATOM 854 C C . GLY A 1 102 ? 9.251 -8.040 -19.148 1.00 87.06 102 GLY A C 1
ATOM 855 O O . GLY A 1 102 ? 8.652 -7.669 -20.157 1.00 87.06 102 GLY A O 1
ATOM 856 N N . LYS A 1 103 ? 10.484 -8.565 -19.223 1.00 86.94 103 LYS A N 1
ATOM 857 C CA . LYS A 1 103 ? 11.215 -8.719 -20.498 1.00 86.94 103 LYS A CA 1
ATOM 858 C C . LYS A 1 103 ? 10.544 -9.712 -21.451 1.00 86.94 103 LYS A C 1
ATOM 860 O O . LYS A 1 103 ? 10.585 -9.500 -22.664 1.00 86.94 103 LYS A O 1
ATOM 865 N N . GLU A 1 104 ? 9.936 -10.779 -20.939 1.00 91.00 104 GLU A N 1
ATOM 866 C CA . GLU A 1 104 ? 9.156 -11.721 -21.754 1.00 91.00 104 GLU A CA 1
ATOM 867 C C . GLU A 1 104 ? 7.917 -11.054 -22.360 1.00 91.00 104 GLU A C 1
ATOM 869 O O . GLU A 1 104 ? 7.660 -11.207 -23.555 1.00 91.00 104 GLU A O 1
ATOM 874 N N . ILE A 1 105 ? 7.213 -10.224 -21.585 1.00 93.50 105 ILE A N 1
ATOM 875 C CA . ILE A 1 105 ? 6.060 -9.452 -22.070 1.00 93.50 105 ILE A CA 1
ATOM 876 C C . ILE A 1 105 ? 6.464 -8.499 -23.200 1.00 93.50 105 ILE A C 1
ATOM 878 O O . ILE A 1 105 ? 5.726 -8.371 -24.178 1.00 93.50 105 ILE A O 1
ATOM 882 N N . ILE A 1 106 ? 7.647 -7.875 -23.126 1.00 93.94 106 ILE A N 1
ATOM 883 C CA . ILE A 1 106 ? 8.151 -7.029 -24.220 1.00 93.94 106 ILE A CA 1
ATOM 884 C C . ILE A 1 106 ? 8.324 -7.827 -25.515 1.00 93.94 106 ILE A C 1
ATOM 886 O O . ILE A 1 106 ? 7.928 -7.352 -26.580 1.00 93.94 106 ILE A O 1
ATOM 890 N N . LYS A 1 107 ? 8.860 -9.051 -25.441 1.00 93.25 107 LYS A N 1
ATOM 891 C CA . LYS A 1 107 ? 8.995 -9.922 -26.620 1.00 93.25 107 LYS A CA 1
ATOM 892 C C . LYS A 1 107 ? 7.629 -10.258 -27.219 1.00 93.25 107 LYS A C 1
ATOM 894 O O . LYS A 1 107 ? 7.435 -10.070 -28.415 1.00 93.25 107 LYS A O 1
ATOM 899 N N . ILE A 1 108 ? 6.668 -10.649 -26.380 1.00 93.62 108 ILE A N 1
ATOM 900 C CA . ILE A 1 108 ? 5.291 -10.944 -26.809 1.00 93.62 108 ILE A CA 1
ATOM 901 C C . ILE A 1 108 ? 4.645 -9.713 -27.462 1.00 93.62 108 ILE A C 1
ATOM 903 O O . ILE A 1 108 ? 3.982 -9.825 -28.492 1.00 93.62 108 ILE A O 1
ATOM 907 N N . GLY A 1 109 ? 4.834 -8.526 -26.884 1.00 95.69 109 GLY A N 1
ATOM 908 C CA . GLY A 1 109 ? 4.275 -7.289 -27.423 1.00 95.69 109 GLY A CA 1
ATOM 909 C C . GLY A 1 109 ? 4.888 -6.876 -28.763 1.00 95.69 109 GLY A C 1
ATOM 910 O O . GLY A 1 109 ? 4.161 -6.376 -29.621 1.00 95.69 109 GLY A O 1
ATOM 911 N N . LEU A 1 110 ? 6.181 -7.140 -28.984 1.00 95.81 110 LEU A N 1
ATOM 912 C CA . LEU A 1 110 ? 6.823 -6.975 -30.294 1.00 95.81 110 LEU A CA 1
ATOM 913 C C . LEU A 1 110 ? 6.252 -7.953 -31.331 1.00 95.81 110 LEU A C 1
ATOM 915 O O . LEU A 1 110 ? 5.924 -7.544 -32.441 1.00 95.81 110 LEU A O 1
ATOM 919 N N . GLU A 1 111 ? 6.096 -9.230 -30.972 1.00 95.44 111 GLU A N 1
ATOM 920 C CA . GLU A 1 111 ? 5.533 -10.260 -31.861 1.00 95.44 111 GLU A CA 1
ATOM 921 C C . GLU A 1 111 ? 4.083 -9.955 -32.262 1.00 95.44 111 GLU A C 1
ATOM 923 O O . GLU A 1 111 ? 3.689 -10.182 -33.406 1.00 95.44 111 GLU A O 1
ATOM 928 N N . LYS A 1 112 ? 3.295 -9.391 -31.339 1.00 95.00 112 LYS A N 1
ATOM 929 C CA . LYS A 1 112 ? 1.912 -8.952 -31.583 1.00 95.00 112 LYS A CA 1
ATOM 930 C C . LYS A 1 112 ? 1.804 -7.608 -32.317 1.00 95.00 112 LYS A C 1
ATOM 932 O O . LYS A 1 112 ? 0.692 -7.202 -32.646 1.00 95.00 112 LYS A O 1
ATOM 937 N N . GLY A 1 113 ? 2.913 -6.898 -32.540 1.00 95.19 113 GLY A N 1
ATOM 938 C CA . GLY A 1 113 ? 2.915 -5.555 -33.136 1.00 95.19 113 GLY A CA 1
ATOM 939 C C . GLY A 1 113 ? 2.338 -4.456 -32.233 1.00 95.19 113 GLY A C 1
ATOM 940 O O . GLY A 1 113 ? 2.009 -3.378 -32.718 1.00 95.19 113 GLY A O 1
ATOM 941 N N . VAL A 1 114 ? 2.202 -4.719 -30.929 1.00 96.06 114 VAL A N 1
ATOM 942 C CA . VAL A 1 114 ? 1.773 -3.730 -29.921 1.00 96.06 114 VAL A CA 1
ATOM 943 C C . VAL A 1 114 ? 2.924 -2.794 -29.557 1.00 96.06 114 VAL A C 1
ATOM 945 O O . VAL A 1 114 ? 2.715 -1.612 -29.278 1.00 96.06 114 VAL A O 1
ATOM 948 N N . PHE A 1 115 ? 4.144 -3.329 -29.561 1.00 97.69 115 PHE A N 1
ATOM 949 C CA . PHE A 1 115 ? 5.368 -2.566 -29.372 1.00 97.69 115 PHE A CA 1
ATOM 950 C C . PHE A 1 115 ? 6.137 -2.450 -30.680 1.00 97.69 115 PHE A C 1
ATOM 952 O O . PHE A 1 115 ? 6.075 -3.333 -31.536 1.00 97.69 115 PHE A O 1
ATOM 959 N N . TYR A 1 116 ? 6.911 -1.379 -30.806 1.00 96.69 116 TYR A N 1
ATOM 960 C CA . TYR A 1 116 ? 7.782 -1.146 -31.948 1.00 96.69 116 TYR A CA 1
ATOM 961 C C . TYR A 1 116 ? 9.153 -0.649 -31.486 1.00 96.69 116 TYR A C 1
ATOM 963 O O . TYR A 1 116 ? 9.311 -0.100 -30.394 1.00 96.69 116 TYR A O 1
ATOM 971 N N . LYS A 1 117 ? 10.166 -0.877 -32.320 1.00 96.88 117 LYS A N 1
ATOM 972 C CA . LYS A 1 117 ? 11.553 -0.492 -32.050 1.00 96.88 117 LYS A CA 1
ATOM 973 C C . LYS A 1 117 ? 11.885 0.796 -32.805 1.00 96.88 117 LYS A C 1
ATOM 975 O O . LYS A 1 117 ? 11.601 0.878 -33.998 1.00 96.88 117 LYS A O 1
ATOM 980 N N . LYS A 1 118 ? 12.472 1.781 -32.121 1.00 95.88 118 LYS A N 1
ATOM 981 C CA . LYS A 1 118 ? 12.994 3.015 -32.735 1.00 95.88 118 LYS A CA 1
ATOM 982 C C . LYS A 1 118 ? 14.414 2.800 -33.272 1.00 95.88 118 LYS A C 1
ATOM 984 O O . LYS A 1 118 ? 15.064 1.801 -32.957 1.00 95.88 118 LYS A O 1
ATOM 989 N N . ASP A 1 119 ? 14.898 3.752 -34.071 1.00 94.25 119 ASP A N 1
ATOM 990 C CA . ASP A 1 119 ? 16.215 3.691 -34.728 1.00 94.25 119 ASP A CA 1
ATOM 991 C C . ASP A 1 119 ? 17.386 3.572 -33.739 1.00 94.25 119 ASP A C 1
ATOM 993 O O . ASP A 1 119 ? 18.391 2.929 -34.035 1.00 94.25 119 ASP A O 1
ATOM 997 N N . ASP A 1 120 ? 17.247 4.151 -32.544 1.00 92.88 120 ASP A N 1
ATOM 998 C CA . ASP A 1 120 ? 18.237 4.077 -31.460 1.00 92.88 120 ASP A CA 1
ATOM 999 C C . ASP A 1 120 ? 18.284 2.708 -30.758 1.00 92.88 120 ASP A C 1
ATOM 1001 O O . ASP A 1 120 ? 19.161 2.453 -29.937 1.00 92.88 120 ASP A O 1
ATOM 1005 N N . GLY A 1 121 ? 17.351 1.815 -31.084 1.00 93.00 121 GLY A N 1
ATOM 1006 C CA . GLY A 1 121 ? 17.238 0.484 -30.518 1.00 93.00 121 GLY A CA 1
ATOM 1007 C C . GLY A 1 121 ? 16.295 0.357 -29.322 1.00 93.00 121 GLY A C 1
ATOM 1008 O O . GLY A 1 121 ? 16.058 -0.768 -28.879 1.00 93.00 121 GLY A O 1
ATOM 1009 N N . SER A 1 122 ? 15.729 1.458 -28.827 1.00 95.62 122 SER A N 1
ATOM 1010 C CA . SER A 1 122 ? 14.740 1.445 -27.745 1.00 95.62 122 SER A CA 1
ATOM 1011 C C . SER A 1 122 ? 13.375 0.923 -28.215 1.00 95.62 122 SER A C 1
ATOM 1013 O O . SER A 1 122 ? 13.028 1.014 -29.396 1.00 95.62 122 SER A O 1
ATOM 1015 N N . ILE A 1 123 ? 12.590 0.358 -27.292 1.00 97.00 123 ILE A N 1
ATOM 1016 C CA . ILE A 1 123 ? 11.267 -0.217 -27.581 1.00 97.00 123 ILE A CA 1
ATOM 1017 C C . ILE A 1 123 ? 10.182 0.647 -26.946 1.00 97.00 123 ILE A C 1
ATOM 1019 O O . ILE A 1 123 ? 10.276 1.015 -25.771 1.00 97.00 123 ILE A O 1
ATOM 1023 N N . TRP A 1 124 ? 9.142 0.937 -27.724 1.00 97.69 124 TRP A N 1
ATOM 1024 C CA . TRP A 1 124 ? 8.065 1.857 -27.381 1.00 97.69 124 TRP A CA 1
ATOM 1025 C C . TRP A 1 124 ? 6.687 1.251 -27.643 1.00 97.69 124 TRP A C 1
ATOM 1027 O O . TRP A 1 124 ? 6.527 0.349 -28.467 1.00 97.69 124 TRP A O 1
ATOM 1037 N N . CYS A 1 125 ? 5.689 1.779 -26.941 1.00 97.31 125 CYS A N 1
ATOM 1038 C CA . CYS A 1 125 ? 4.274 1.558 -27.194 1.00 97.31 125 CYS A CA 1
ATOM 1039 C C . CYS A 1 125 ? 3.625 2.896 -27.551 1.00 97.31 125 CYS A C 1
ATOM 1041 O O . CYS A 1 125 ? 3.724 3.843 -26.772 1.00 97.31 125 CYS A O 1
ATOM 1043 N N . ASP A 1 126 ? 2.974 2.973 -28.709 1.00 96.75 126 ASP A N 1
ATOM 1044 C CA . ASP A 1 126 ? 2.138 4.119 -29.071 1.00 96.75 126 ASP A CA 1
ATOM 1045 C C . ASP A 1 126 ? 0.756 3.934 -28.438 1.00 96.75 126 ASP A C 1
ATOM 1047 O O . ASP A 1 126 ? 0.151 2.870 -28.581 1.00 96.75 126 ASP A O 1
ATOM 1051 N N . LEU A 1 127 ? 0.275 4.946 -27.718 1.00 96.50 127 LEU A N 1
ATOM 1052 C CA . LEU A 1 127 ? -1.025 4.965 -27.041 1.00 96.50 127 LEU A CA 1
ATOM 1053 C C . LEU A 1 127 ? -1.883 6.167 -27.478 1.00 96.50 127 LEU A C 1
ATOM 1055 O O . LEU A 1 127 ? -2.873 6.507 -26.823 1.00 96.50 127 LEU A O 1
ATOM 1059 N N . SER A 1 128 ? -1.517 6.814 -28.586 1.00 94.56 128 SER A N 1
ATOM 1060 C CA . SER A 1 128 ? -2.202 8.004 -29.101 1.00 94.56 128 SER A CA 1
ATOM 1061 C C . SER A 1 128 ? -3.662 7.741 -29.476 1.00 94.56 128 SER A C 1
ATOM 1063 O O . SER A 1 128 ? -4.510 8.621 -29.322 1.00 94.56 128 SER A O 1
ATOM 1065 N N . ASP A 1 129 ? -3.994 6.509 -29.866 1.00 92.50 129 ASP A N 1
ATOM 1066 C CA . ASP A 1 129 ? -5.354 6.038 -30.155 1.00 92.50 129 ASP A CA 1
ATOM 1067 C C . ASP A 1 129 ? -6.294 6.072 -28.941 1.00 92.50 129 ASP A C 1
ATOM 1069 O O . ASP A 1 129 ? -7.510 6.172 -29.111 1.00 92.50 129 ASP A O 1
ATOM 1073 N N . VAL A 1 130 ? -5.744 6.037 -27.725 1.00 93.44 130 VAL A N 1
ATOM 1074 C CA . VAL A 1 130 ? -6.493 6.181 -26.465 1.00 93.44 130 VAL A CA 1
ATOM 1075 C C . VAL A 1 130 ? -6.234 7.526 -25.775 1.00 93.44 130 VAL A C 1
ATOM 1077 O O . VAL A 1 130 ? -6.605 7.709 -24.616 1.00 93.44 130 VAL A O 1
ATOM 1080 N N . GLY A 1 131 ? -5.625 8.483 -26.485 1.00 93.81 131 GLY A N 1
ATOM 1081 C CA . GLY A 1 131 ? -5.358 9.834 -25.987 1.00 93.81 131 GLY A CA 1
ATOM 1082 C C . GLY A 1 131 ? -4.183 9.937 -25.009 1.00 93.81 131 GLY A C 1
ATOM 1083 O O . GLY A 1 131 ? -4.152 10.873 -24.211 1.00 93.81 131 GLY A O 1
ATOM 1084 N N . LEU A 1 132 ? -3.246 8.985 -25.043 1.00 95.81 132 LEU A N 1
ATOM 1085 C CA . LEU A 1 132 ? -2.017 8.983 -24.240 1.00 95.81 132 LEU A CA 1
ATOM 1086 C C . LEU A 1 132 ? -0.777 9.103 -25.143 1.00 95.81 132 LEU A C 1
ATOM 1088 O O . LEU A 1 132 ? -0.850 8.865 -26.345 1.00 95.81 132 LEU A O 1
ATOM 1092 N N . ASP A 1 133 ? 0.369 9.468 -24.570 1.00 95.38 133 ASP A N 1
ATOM 1093 C CA . ASP A 1 133 ? 1.613 9.621 -25.333 1.00 95.38 133 ASP A CA 1
ATOM 1094 C C . ASP A 1 133 ? 2.307 8.276 -25.583 1.00 95.38 133 ASP A C 1
ATOM 1096 O O . ASP A 1 133 ? 1.996 7.250 -24.969 1.00 95.38 133 ASP A O 1
ATOM 1100 N N . GLU A 1 134 ? 3.312 8.286 -26.459 1.00 95.38 134 GLU A N 1
ATOM 1101 C CA . GLU A 1 134 ? 4.193 7.137 -26.629 1.00 95.38 134 GLU A CA 1
ATOM 1102 C C . GLU A 1 134 ? 4.981 6.863 -25.342 1.00 95.38 134 GLU A C 1
ATOM 1104 O O . GLU A 1 134 ? 5.618 7.754 -24.767 1.00 95.38 134 GLU A O 1
ATOM 1109 N N . LYS A 1 135 ? 5.009 5.601 -24.914 1.00 96.50 135 LYS A N 1
ATOM 1110 C CA . LYS A 1 135 ? 5.731 5.175 -23.714 1.00 96.50 135 LYS A CA 1
ATOM 1111 C C . LYS A 1 135 ? 6.894 4.262 -24.070 1.00 96.50 135 LYS A C 1
ATOM 1113 O O . LYS A 1 135 ? 6.707 3.226 -24.702 1.00 96.50 135 LYS A O 1
ATOM 1118 N N . ILE A 1 136 ? 8.088 4.604 -23.592 1.00 95.81 136 ILE A N 1
ATOM 1119 C CA . ILE A 1 136 ? 9.236 3.695 -23.615 1.00 95.81 136 ILE A CA 1
ATOM 1120 C C . ILE A 1 136 ? 8.991 2.519 -22.664 1.00 95.81 136 ILE A C 1
ATOM 1122 O O . ILE A 1 136 ? 8.638 2.718 -21.500 1.00 95.81 136 ILE A O 1
ATOM 1126 N N . VAL A 1 137 ? 9.193 1.301 -23.161 1.00 95.06 137 VAL A N 1
ATOM 1127 C CA . VAL A 1 137 ? 9.031 0.045 -22.408 1.00 95.06 137 VAL A CA 1
ATOM 1128 C C . VAL A 1 137 ? 10.329 -0.763 -22.321 1.00 95.06 137 VAL A C 1
ATOM 1130 O O . VAL A 1 137 ? 10.404 -1.725 -21.564 1.00 95.06 137 VAL A O 1
ATOM 1133 N N . GLN A 1 138 ? 11.370 -0.381 -23.063 1.00 93.88 138 GLN A N 1
ATOM 1134 C CA . GLN A 1 138 ? 12.740 -0.863 -22.875 1.00 93.88 138 GLN A CA 1
ATOM 1135 C C . GLN A 1 138 ? 13.718 0.173 -23.436 1.00 93.88 138 GLN A C 1
ATOM 1137 O O . GLN A 1 138 ? 13.497 0.718 -24.520 1.00 93.88 138 GLN A O 1
ATOM 1142 N N . ARG A 1 139 ? 14.797 0.452 -22.701 1.00 91.62 139 ARG A N 1
ATOM 1143 C CA . ARG A 1 139 ? 15.865 1.352 -23.157 1.00 91.62 139 ARG A CA 1
ATOM 1144 C C . ARG A 1 139 ? 16.721 0.701 -24.248 1.00 91.62 139 ARG A C 1
ATOM 1146 O O . ARG A 1 139 ? 16.711 -0.514 -24.416 1.00 91.62 139 ARG A O 1
ATOM 1153 N N . ALA A 1 140 ? 17.467 1.518 -24.991 1.00 90.44 140 ALA A N 1
ATOM 1154 C CA . ALA A 1 140 ? 18.333 1.060 -26.083 1.00 90.44 140 ALA A CA 1
ATOM 1155 C C . ALA A 1 140 ? 19.440 0.085 -25.628 1.00 90.44 140 ALA A C 1
ATOM 1157 O O . ALA A 1 140 ? 19.828 -0.807 -26.377 1.00 90.44 140 ALA A O 1
ATOM 1158 N N . ASP A 1 141 ? 19.905 0.226 -24.385 1.00 82.81 141 ASP A N 1
ATOM 1159 C CA . ASP A 1 141 ? 20.863 -0.664 -23.717 1.00 82.81 141 ASP A CA 1
ATOM 1160 C C . ASP A 1 141 ? 20.240 -2.002 -23.254 1.00 82.81 141 ASP A C 1
ATOM 1162 O O . ASP A 1 141 ? 20.936 -2.867 -22.728 1.00 82.81 141 ASP A O 1
ATOM 1166 N N . GLY A 1 142 ? 18.931 -2.198 -23.459 1.00 81.81 142 GLY A N 1
ATOM 1167 C CA . GLY A 1 142 ? 18.185 -3.385 -23.038 1.00 81.81 142 GLY A CA 1
ATOM 1168 C C . GLY A 1 142 ? 17.696 -3.338 -21.587 1.00 81.81 142 GLY A C 1
ATOM 1169 O O . GLY A 1 142 ? 17.051 -4.292 -21.126 1.00 81.81 142 GLY A O 1
ATOM 1170 N N . THR A 1 143 ? 17.961 -2.246 -20.868 1.00 82.69 143 THR A N 1
ATOM 1171 C CA . THR A 1 143 ? 17.551 -2.082 -19.473 1.00 82.69 143 THR A CA 1
ATOM 1172 C C . THR A 1 143 ? 16.042 -1.844 -19.387 1.00 82.69 143 THR A C 1
ATOM 1174 O O . THR A 1 143 ? 15.461 -1.055 -20.144 1.00 82.69 143 THR A O 1
ATOM 1177 N N . SER A 1 144 ? 15.387 -2.558 -18.468 1.00 83.56 144 SER A N 1
ATOM 1178 C CA . SER A 1 144 ? 13.958 -2.395 -18.189 1.00 83.56 144 SER A CA 1
ATOM 1179 C C . SER A 1 144 ? 13.691 -1.047 -17.516 1.00 83.56 144 SER A C 1
ATOM 1181 O O . SER A 1 144 ? 14.530 -0.525 -16.784 1.00 83.56 144 SER A O 1
ATOM 1183 N N . VAL A 1 145 ? 12.510 -0.485 -17.755 1.00 88.81 145 VAL A N 1
ATOM 1184 C CA . VAL A 1 145 ? 12.006 0.699 -17.043 1.00 88.81 145 VAL A CA 1
ATOM 1185 C C . VAL A 1 145 ? 10.905 0.275 -16.066 1.00 88.81 145 VAL A C 1
ATOM 1187 O O . VAL A 1 145 ? 10.398 -0.839 -16.168 1.00 88.81 145 VAL A O 1
ATOM 1190 N N . TYR A 1 146 ? 10.496 1.161 -15.155 1.00 90.25 146 TYR A N 1
ATOM 1191 C CA . TYR A 1 146 ? 9.474 0.850 -14.143 1.00 90.25 146 TYR A CA 1
ATOM 1192 C C . TYR A 1 146 ? 8.188 0.258 -14.731 1.00 90.25 146 TYR A C 1
ATOM 1194 O O . TYR A 1 146 ? 7.696 -0.756 -14.252 1.00 90.25 146 TYR A O 1
ATOM 1202 N N . ILE A 1 147 ? 7.700 0.808 -15.851 1.00 93.56 147 ILE A N 1
ATOM 1203 C CA . ILE A 1 147 ? 6.500 0.275 -16.513 1.00 93.56 147 ILE A CA 1
ATOM 1204 C C . ILE A 1 147 ? 6.681 -1.193 -16.941 1.00 93.56 147 ILE A C 1
ATOM 1206 O O . ILE A 1 147 ? 5.745 -1.974 -16.858 1.00 93.56 147 ILE A O 1
ATOM 1210 N N . THR A 1 148 ? 7.887 -1.606 -17.341 1.00 91.81 148 THR A N 1
ATOM 1211 C CA . THR A 1 148 ? 8.202 -2.996 -17.708 1.00 91.81 148 THR A CA 1
ATOM 1212 C C . THR A 1 148 ? 8.112 -3.933 -16.511 1.00 91.81 148 THR A C 1
ATOM 1214 O O . THR A 1 148 ? 7.649 -5.063 -16.650 1.00 91.81 148 THR A O 1
ATOM 1217 N N . GLN A 1 149 ? 8.582 -3.478 -15.349 1.00 90.12 149 GLN A N 1
ATOM 1218 C CA . GLN A 1 149 ? 8.519 -4.249 -14.110 1.00 90.12 149 GLN A CA 1
ATOM 1219 C C . GLN A 1 149 ? 7.064 -4.410 -13.672 1.00 90.12 149 GLN A C 1
ATOM 1221 O O . GLN A 1 149 ? 6.639 -5.530 -13.411 1.00 90.12 149 GLN A O 1
ATOM 1226 N N . ASP A 1 150 ? 6.274 -3.336 -13.716 1.00 93.56 150 ASP A N 1
ATOM 1227 C CA . ASP A 1 150 ? 4.853 -3.377 -13.358 1.00 93.56 150 ASP A CA 1
ATOM 1228 C C . ASP A 1 150 ? 4.011 -4.241 -14.301 1.00 93.56 150 ASP A C 1
ATOM 1230 O O . ASP A 1 150 ? 3.099 -4.929 -13.843 1.00 93.56 150 ASP A O 1
ATOM 1234 N N . LEU A 1 151 ? 4.337 -4.275 -15.600 1.00 93.81 151 LEU A N 1
ATOM 1235 C CA . LEU A 1 151 ? 3.733 -5.228 -16.540 1.00 93.81 151 LEU A CA 1
ATOM 1236 C C . LEU A 1 151 ? 3.982 -6.676 -16.093 1.00 93.81 151 LEU A C 1
ATOM 1238 O O . LEU A 1 151 ? 3.059 -7.495 -16.102 1.00 93.81 151 LEU A O 1
ATOM 1242 N N . GLY A 1 152 ? 5.219 -6.974 -15.684 1.00 92.00 152 GLY A N 1
ATOM 1243 C CA . GLY A 1 152 ? 5.598 -8.266 -15.117 1.00 92.00 152 GLY A CA 1
ATOM 1244 C C . GLY A 1 152 ? 4.807 -8.567 -13.848 1.00 92.00 152 GLY A C 1
ATOM 1245 O O . GLY A 1 152 ? 4.094 -9.562 -13.794 1.00 92.00 152 GLY A O 1
ATOM 1246 N N . THR A 1 153 ? 4.859 -7.670 -12.865 1.00 92.00 153 THR A N 1
ATOM 1247 C CA . THR A 1 153 ? 4.199 -7.837 -11.564 1.00 92.00 153 THR A CA 1
ATOM 1248 C C . THR A 1 153 ? 2.685 -8.021 -11.692 1.00 92.00 153 THR A C 1
ATOM 1250 O O . THR A 1 153 ? 2.119 -8.900 -11.046 1.00 92.00 153 THR A O 1
ATOM 1253 N N . ALA A 1 154 ? 2.008 -7.243 -12.543 1.00 93.06 154 ALA A N 1
ATOM 1254 C CA . ALA A 1 154 ? 0.573 -7.405 -12.783 1.00 93.06 154 ALA A CA 1
ATOM 1255 C C . ALA A 1 154 ? 0.251 -8.790 -13.367 1.00 93.06 154 ALA A C 1
ATOM 1257 O O . ALA A 1 154 ? -0.675 -9.459 -12.913 1.00 93.06 154 ALA A O 1
ATOM 1258 N N . THR A 1 155 ? 1.049 -9.238 -14.340 1.00 91.31 155 THR A N 1
ATOM 1259 C CA . THR A 1 155 ? 0.865 -10.542 -14.992 1.00 91.31 155 THR A CA 1
ATOM 1260 C C . THR A 1 155 ? 1.149 -11.703 -14.039 1.00 91.31 155 THR A C 1
ATOM 1262 O O . THR A 1 155 ? 0.424 -12.693 -14.063 1.00 91.31 155 THR A O 1
ATOM 1265 N N . GLU A 1 156 ? 2.172 -11.583 -13.188 1.00 91.38 156 GLU A N 1
ATOM 1266 C CA . GLU A 1 156 ? 2.490 -12.571 -12.151 1.00 91.38 156 GLU A CA 1
ATOM 1267 C C . GLU A 1 156 ? 1.316 -12.738 -11.183 1.00 91.38 156 GLU A C 1
ATOM 1269 O O . GLU A 1 156 ? 0.876 -13.856 -10.947 1.00 91.38 156 GLU A O 1
ATOM 1274 N N . ARG A 1 157 ? 0.727 -11.636 -10.704 1.00 92.88 157 ARG A N 1
ATOM 1275 C CA . ARG A 1 157 ? -0.400 -11.688 -9.759 1.00 92.88 157 ARG A CA 1
ATOM 1276 C C . ARG A 1 157 ? -1.605 -12.454 -10.307 1.00 92.88 157 ARG A C 1
ATOM 1278 O O . ARG A 1 157 ? -2.125 -13.317 -9.617 1.00 92.88 157 ARG A O 1
ATOM 1285 N N . PHE A 1 158 ? -2.024 -12.196 -11.546 1.00 92.50 158 PHE A N 1
ATOM 1286 C CA . PHE A 1 158 ? -3.135 -12.946 -12.158 1.00 92.50 158 PHE A CA 1
ATOM 1287 C C . PHE A 1 158 ? -2.777 -14.382 -12.553 1.00 92.50 158 PHE A C 1
ATOM 1289 O O . PHE A 1 158 ? -3.666 -15.175 -12.855 1.00 92.50 158 PHE A O 1
ATOM 1296 N N . LYS A 1 159 ? -1.487 -14.715 -12.623 1.00 90.00 159 LYS A N 1
ATOM 1297 C CA . LYS A 1 159 ? -1.030 -16.079 -12.889 1.00 90.00 159 LYS A CA 1
ATOM 1298 C C . LYS A 1 159 ? -0.970 -16.906 -11.607 1.00 90.00 159 LYS A C 1
ATOM 1300 O O . LYS A 1 159 ? -1.326 -18.082 -11.631 1.00 90.00 159 LYS A O 1
ATOM 1305 N N . ASP A 1 160 ? -0.497 -16.298 -10.527 1.00 90.94 160 ASP A N 1
ATOM 1306 C CA . ASP A 1 160 ? -0.228 -16.973 -9.259 1.00 90.94 160 ASP A CA 1
ATOM 1307 C C . ASP A 1 160 ? -1.473 -17.047 -8.366 1.00 90.94 160 ASP A C 1
ATOM 1309 O O . ASP A 1 160 ? -1.563 -17.927 -7.509 1.00 90.94 160 ASP A O 1
ATOM 1313 N N . PHE A 1 161 ? -2.451 -16.165 -8.589 1.00 91.69 161 PHE A N 1
ATOM 1314 C CA . PHE A 1 161 ? -3.674 -16.073 -7.801 1.00 91.69 161 PHE A CA 1
ATOM 1315 C C . PHE A 1 161 ? -4.920 -16.056 -8.698 1.00 91.69 161 PHE A C 1
ATOM 1317 O O . PHE A 1 161 ? -4.923 -15.456 -9.773 1.00 91.69 161 PHE A O 1
ATOM 1324 N N . ASP A 1 162 ? -6.001 -16.681 -8.223 1.00 89.88 162 ASP A N 1
ATOM 1325 C CA . ASP A 1 162 ? -7.326 -16.623 -8.853 1.00 89.88 162 ASP A CA 1
ATOM 1326 C C . ASP A 1 162 ? -8.024 -15.323 -8.429 1.00 89.88 162 ASP A C 1
ATOM 1328 O O . ASP A 1 162 ? -8.746 -15.274 -7.433 1.00 89.88 162 ASP A O 1
ATOM 1332 N N . LEU A 1 163 ? -7.671 -14.227 -9.107 1.00 91.31 163 LEU A N 1
ATOM 1333 C CA . LEU A 1 163 ? -8.107 -12.876 -8.755 1.00 91.31 163 LEU A CA 1
ATOM 1334 C C . LEU A 1 163 ? -9.228 -12.398 -9.670 1.00 91.31 163 LEU A C 1
ATOM 1336 O O . LEU A 1 163 ? -9.064 -12.336 -10.889 1.00 91.31 163 LEU A O 1
ATOM 1340 N N . ASP A 1 164 ? -10.304 -11.907 -9.063 1.00 88.50 164 ASP A N 1
ATOM 1341 C CA . ASP A 1 164 ? -11.342 -11.161 -9.775 1.00 88.50 164 ASP A CA 1
ATOM 1342 C C . ASP A 1 164 ? -10.939 -9.703 -10.037 1.00 88.50 164 ASP A C 1
ATOM 1344 O O . ASP A 1 164 ? -11.430 -9.088 -10.981 1.00 88.50 164 ASP A O 1
ATOM 1348 N N . ARG A 1 165 ? -10.078 -9.124 -9.184 1.00 90.31 165 ARG A N 1
ATOM 1349 C CA . ARG A 1 165 ? -9.720 -7.696 -9.197 1.00 90.31 165 ARG A CA 1
ATOM 1350 C C . ARG A 1 165 ? -8.373 -7.418 -8.533 1.00 90.31 165 ARG A C 1
ATOM 1352 O O . ARG A 1 165 ? -8.016 -8.069 -7.556 1.00 90.31 165 ARG A O 1
ATOM 1359 N N . ILE A 1 166 ? -7.680 -6.375 -9.003 1.00 93.88 166 ILE A N 1
ATOM 1360 C CA . ILE A 1 166 ? -6.547 -5.755 -8.298 1.00 93.88 166 ILE A CA 1
ATOM 1361 C C . ILE A 1 166 ? -6.802 -4.255 -8.131 1.00 93.88 166 ILE A C 1
ATOM 1363 O O . ILE A 1 166 ? -7.012 -3.539 -9.111 1.00 93.88 166 ILE A O 1
ATOM 1367 N N . ILE A 1 167 ? -6.719 -3.776 -6.888 1.00 94.00 167 ILE A N 1
ATOM 1368 C CA . ILE A 1 167 ? -6.754 -2.349 -6.556 1.00 94.00 167 ILE A CA 1
ATOM 1369 C C . ILE A 1 167 ? -5.337 -1.914 -6.173 1.00 94.00 167 ILE A C 1
ATOM 1371 O O . ILE A 1 167 ? -4.785 -2.358 -5.168 1.00 94.00 167 ILE A O 1
ATOM 1375 N N . TYR A 1 168 ? -4.740 -1.047 -6.984 1.00 95.62 168 TYR A N 1
ATOM 1376 C CA . TYR A 1 168 ? -3.476 -0.387 -6.685 1.00 95.62 168 TYR A CA 1
ATOM 1377 C C . TYR A 1 168 ? -3.749 0.840 -5.821 1.00 95.62 168 TYR A C 1
ATOM 1379 O O . TYR A 1 168 ? -4.364 1.787 -6.296 1.00 95.62 168 TYR A O 1
ATOM 1387 N N . THR A 1 169 ? -3.285 0.848 -4.574 1.00 94.12 169 THR A N 1
ATOM 1388 C CA . THR A 1 169 ? -3.408 2.008 -3.677 1.00 94.12 169 THR A CA 1
ATOM 1389 C C . THR A 1 169 ? -2.105 2.797 -3.699 1.00 94.12 169 THR A C 1
ATOM 1391 O O . THR A 1 169 ? -1.149 2.428 -3.019 1.00 94.12 169 THR A O 1
ATOM 1394 N N . VAL A 1 170 ? -2.037 3.848 -4.521 1.00 93.56 170 VAL A N 1
ATOM 1395 C CA . VAL A 1 170 ? -0.798 4.610 -4.777 1.00 93.56 170 VAL A CA 1
ATOM 1396 C C . VAL A 1 170 ? -1.102 6.104 -4.893 1.00 93.56 170 VAL A C 1
ATOM 1398 O O . VAL A 1 170 ? -2.172 6.476 -5.373 1.00 93.56 170 VAL A O 1
ATOM 1401 N N . GLY A 1 171 ? -0.158 6.953 -4.479 1.00 91.31 171 GLY A N 1
ATOM 1402 C CA . GLY A 1 171 ? -0.271 8.411 -4.540 1.00 91.31 171 GLY A CA 1
ATOM 1403 C C . GLY A 1 171 ? -0.579 8.959 -5.939 1.00 91.31 171 GLY A C 1
ATOM 1404 O O . GLY A 1 171 ? -0.211 8.371 -6.964 1.00 91.31 171 GLY A O 1
ATOM 1405 N N . ASN A 1 172 ? -1.257 10.104 -5.977 1.00 91.50 172 ASN A N 1
ATOM 1406 C CA . ASN A 1 172 ? -1.768 10.706 -7.207 1.00 91.50 172 ASN A CA 1
ATOM 1407 C C . ASN A 1 172 ? -0.684 11.190 -8.183 1.00 91.50 172 ASN A C 1
ATOM 1409 O O . ASN A 1 172 ? -0.959 11.373 -9.371 1.00 91.50 172 ASN A O 1
ATOM 1413 N N . GLU A 1 173 ? 0.569 11.330 -7.741 1.00 92.06 173 GLU A N 1
ATOM 1414 C CA . GLU A 1 173 ? 1.691 11.572 -8.651 1.00 92.06 173 GLU A CA 1
ATOM 1415 C C . GLU A 1 173 ? 1.890 10.453 -9.693 1.00 92.06 173 GLU A C 1
ATOM 1417 O O . GLU A 1 173 ? 2.505 10.698 -10.733 1.00 92.06 173 GLU A O 1
ATOM 1422 N N . GLN A 1 174 ? 1.340 9.255 -9.456 1.00 94.56 174 GLN A N 1
ATOM 1423 C CA . GLN A 1 174 ? 1.419 8.107 -10.367 1.00 94.56 174 GLN A CA 1
ATOM 1424 C C . GLN A 1 174 ? 0.154 7.891 -11.220 1.00 94.56 174 GLN A C 1
ATOM 1426 O O . GLN A 1 174 ? 0.090 6.912 -11.966 1.00 94.56 174 GLN A O 1
ATOM 1431 N N . ASP A 1 175 ? -0.835 8.793 -11.188 1.00 94.62 175 ASP A N 1
ATOM 1432 C CA . ASP A 1 175 ? -2.096 8.638 -11.939 1.00 94.62 175 ASP A CA 1
ATOM 1433 C C . ASP A 1 175 ? -1.869 8.365 -13.437 1.00 94.62 175 ASP A C 1
ATOM 1435 O O . ASP A 1 175 ? -2.493 7.488 -14.039 1.00 94.62 175 ASP A O 1
ATOM 1439 N N . TYR A 1 176 ? -0.966 9.121 -14.070 1.00 95.44 176 TYR A N 1
ATOM 1440 C CA . TYR A 1 176 ? -0.657 8.940 -15.492 1.00 95.44 176 TYR A CA 1
ATOM 1441 C C . TYR A 1 176 ? 0.061 7.611 -15.755 1.00 95.44 176 TYR A C 1
ATOM 1443 O O . TYR A 1 176 ? -0.207 6.953 -16.760 1.00 95.44 176 TYR A O 1
ATOM 1451 N N . HIS A 1 177 ? 0.941 7.189 -14.842 1.00 96.38 177 HIS A N 1
ATOM 1452 C CA . HIS A 1 177 ? 1.654 5.918 -14.950 1.00 96.38 177 HIS A CA 1
ATOM 1453 C C . HIS A 1 177 ? 0.686 4.732 -14.971 1.00 96.38 177 HIS A C 1
ATOM 1455 O O . HIS A 1 177 ? 0.772 3.907 -15.880 1.00 96.38 177 HIS A O 1
ATOM 1461 N N . PHE A 1 178 ? -0.290 4.687 -14.058 1.00 96.81 178 PHE A N 1
ATOM 1462 C CA . PHE A 1 178 ? -1.289 3.611 -14.035 1.00 96.81 178 PHE A CA 1
ATOM 1463 C C . PHE A 1 178 ? -2.236 3.643 -15.236 1.00 96.81 178 PHE A C 1
ATOM 1465 O O . PHE A 1 178 ? -2.540 2.589 -15.795 1.00 96.81 178 PHE A O 1
ATOM 1472 N N . LYS A 1 179 ? -2.634 4.832 -15.714 1.00 96.38 179 LYS A N 1
ATOM 1473 C CA . LYS A 1 179 ? -3.403 4.957 -16.968 1.00 96.38 179 LYS A CA 1
ATOM 1474 C C . LYS A 1 179 ? -2.662 4.331 -18.151 1.00 96.38 179 LYS A C 1
ATOM 1476 O O . LYS A 1 179 ? -3.252 3.562 -18.908 1.00 96.38 179 LYS A O 1
ATOM 1481 N N . VAL A 1 180 ? -1.368 4.625 -18.281 1.00 97.38 180 VAL A N 1
ATOM 1482 C CA . VAL A 1 180 ? -0.497 4.047 -19.313 1.00 97.38 180 VAL A CA 1
ATOM 1483 C C . VAL A 1 180 ? -0.335 2.536 -19.123 1.00 97.38 180 VAL A C 1
ATOM 1485 O O . VAL A 1 180 ? -0.477 1.789 -20.089 1.00 97.38 180 VAL A O 1
ATOM 1488 N N . LEU A 1 181 ? -0.097 2.068 -17.894 1.00 97.12 181 LEU A N 1
ATOM 1489 C CA . LEU A 1 181 ? 0.047 0.643 -17.578 1.00 97.12 181 LEU A CA 1
ATOM 1490 C C . LEU A 1 181 ? -1.189 -0.158 -17.997 1.00 97.12 181 LEU A C 1
ATOM 1492 O O . LEU A 1 181 ? -1.069 -1.149 -18.720 1.00 97.12 181 LEU A O 1
ATOM 1496 N N . PHE A 1 182 ? -2.376 0.289 -17.585 1.00 97.31 182 PHE A N 1
ATOM 1497 C CA . PHE A 1 182 ? -3.632 -0.401 -17.878 1.00 97.31 182 PHE A CA 1
ATOM 1498 C C . PHE A 1 182 ? -3.941 -0.383 -19.380 1.00 97.31 182 PHE A C 1
ATOM 1500 O O . PHE A 1 182 ? -4.365 -1.400 -19.931 1.00 97.31 182 PHE A O 1
ATOM 1507 N N . ALA A 1 183 ? -3.652 0.727 -20.070 1.00 97.31 183 ALA A N 1
ATOM 1508 C CA . ALA A 1 183 ? -3.800 0.819 -21.521 1.00 97.31 183 ALA A CA 1
ATOM 1509 C C . ALA A 1 183 ? -2.879 -0.161 -22.270 1.00 97.31 183 ALA A C 1
ATOM 1511 O O . ALA A 1 183 ? -3.328 -0.836 -23.200 1.00 97.31 183 ALA A O 1
ATOM 1512 N N . ILE A 1 184 ? -1.616 -0.295 -21.844 1.00 97.19 184 ILE A N 1
ATOM 1513 C CA . ILE A 1 184 ? -0.672 -1.255 -22.435 1.00 97.19 184 ILE A CA 1
ATOM 1514 C C . ILE A 1 184 ? -1.156 -2.694 -22.215 1.00 97.19 184 ILE A C 1
ATOM 1516 O O . ILE A 1 184 ? -1.204 -3.472 -23.168 1.00 97.19 184 ILE A O 1
ATOM 1520 N N . LEU A 1 185 ? -1.556 -3.051 -20.990 1.00 96.62 185 LEU A N 1
ATOM 1521 C CA . LEU A 1 185 ? -2.065 -4.394 -20.676 1.00 96.62 185 LEU A CA 1
ATOM 1522 C C . LEU A 1 185 ? -3.304 -4.740 -21.513 1.00 96.62 185 LEU A C 1
ATOM 1524 O O . LEU A 1 185 ? -3.406 -5.847 -22.049 1.00 96.62 185 LEU A O 1
ATOM 1528 N N . LYS A 1 186 ? -4.196 -3.766 -21.712 1.00 96.38 186 LYS A N 1
ATOM 1529 C CA . LYS A 1 186 ? -5.364 -3.912 -22.583 1.00 96.38 186 LYS A CA 1
ATOM 1530 C C . LYS A 1 186 ? -4.976 -4.118 -24.048 1.00 96.38 186 LYS A C 1
ATOM 1532 O O . LYS A 1 186 ? -5.487 -5.041 -24.681 1.00 96.38 186 LYS A O 1
ATOM 1537 N N . LYS A 1 187 ? -4.031 -3.335 -24.586 1.00 95.75 187 LYS A N 1
ATOM 1538 C CA . LYS A 1 187 ? -3.517 -3.518 -25.960 1.00 95.75 187 LYS A CA 1
ATOM 1539 C C . LYS A 1 187 ? -2.823 -4.862 -26.172 1.00 95.75 187 LYS A C 1
ATOM 1541 O O . LYS A 1 187 ? -2.935 -5.443 -27.247 1.00 95.75 187 LYS A O 1
ATOM 1546 N N . LEU A 1 188 ? -2.135 -5.379 -25.155 1.00 95.62 188 LEU A N 1
ATOM 1547 C CA . LEU A 1 188 ? -1.526 -6.712 -25.191 1.00 95.62 188 LEU A CA 1
ATOM 1548 C C . LEU A 1 188 ? -2.568 -7.847 -25.221 1.00 95.62 188 LEU A C 1
ATOM 1550 O O . LEU A 1 188 ? -2.212 -8.994 -25.522 1.00 95.62 188 LEU A O 1
ATOM 1554 N N . GLY A 1 189 ? -3.844 -7.530 -24.975 1.00 94.69 189 GLY A N 1
ATOM 1555 C CA . GLY A 1 189 ? -4.973 -8.452 -25.065 1.00 94.69 189 GLY A CA 1
ATOM 1556 C C . GLY A 1 189 ? -5.179 -9.296 -23.810 1.00 94.69 189 GLY A C 1
ATOM 1557 O O . GLY A 1 189 ? -5.719 -10.397 -23.910 1.00 94.69 189 GLY A O 1
ATOM 1558 N N . PHE A 1 190 ? -4.725 -8.830 -22.644 1.00 94.50 190 PHE A N 1
ATOM 1559 C CA . PHE A 1 190 ? -4.998 -9.512 -21.380 1.00 94.50 190 PHE A CA 1
ATOM 1560 C C . PHE A 1 190 ? -6.469 -9.333 -20.991 1.00 94.50 190 PHE A C 1
ATOM 1562 O O . PHE A 1 190 ? -6.923 -8.215 -20.776 1.00 94.50 190 PHE A O 1
ATOM 1569 N N . SER A 1 191 ? -7.221 -10.431 -20.873 1.00 93.31 191 SER A N 1
ATOM 1570 C CA . SER A 1 191 ? -8.665 -10.396 -20.581 1.00 93.31 191 SER A CA 1
ATOM 1571 C C . SER A 1 191 ? -9.004 -9.775 -19.224 1.00 93.31 191 SER A C 1
ATOM 1573 O O 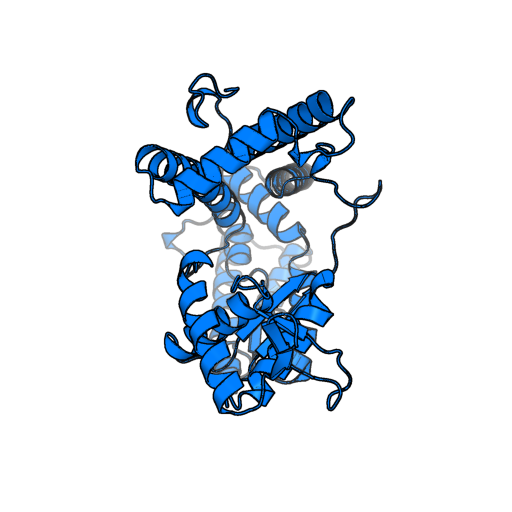. SER A 1 191 ? -10.090 -9.235 -19.043 1.00 93.31 191 SER A O 1
ATOM 1575 N N . TRP A 1 192 ? -8.072 -9.841 -18.276 1.00 94.44 192 TRP A N 1
ATOM 1576 C CA . TRP A 1 192 ? -8.194 -9.282 -16.931 1.00 94.44 192 TRP A CA 1
ATOM 1577 C C . TRP A 1 192 ? -7.783 -7.806 -16.841 1.00 94.44 192 TRP A C 1
ATOM 1579 O O . TRP A 1 192 ? -7.870 -7.222 -15.765 1.00 94.44 192 TRP A O 1
ATOM 1589 N N . SER A 1 193 ? -7.362 -7.158 -17.936 1.00 94.75 193 SER A N 1
ATOM 1590 C CA . SER A 1 193 ? -6.902 -5.760 -17.888 1.00 94.75 193 SER A CA 1
ATOM 1591 C C . SER A 1 193 ? -7.972 -4.784 -17.389 1.00 94.75 193 SER A C 1
ATOM 1593 O O . SER A 1 193 ? -7.641 -3.757 -16.806 1.00 94.75 193 SER A O 1
ATOM 1595 N N . ASP A 1 194 ? -9.253 -5.100 -17.608 1.00 92.88 194 ASP A N 1
ATOM 1596 C CA . ASP A 1 194 ? -10.389 -4.286 -17.150 1.00 92.88 194 ASP A CA 1
ATOM 1597 C C . ASP A 1 194 ? -10.688 -4.457 -15.642 1.00 92.88 194 ASP A C 1
ATOM 1599 O O . ASP A 1 194 ? -11.498 -3.712 -15.089 1.00 92.88 194 ASP A O 1
ATOM 1603 N N . GLN A 1 195 ? -10.013 -5.401 -14.974 1.00 93.12 195 GLN A N 1
ATOM 1604 C CA . GLN A 1 195 ? -10.115 -5.665 -13.532 1.00 93.12 195 GLN A CA 1
ATOM 1605 C C . GLN A 1 195 ? -9.046 -4.939 -12.701 1.00 93.12 195 GLN A C 1
ATOM 1607 O O . GLN A 1 195 ? -8.899 -5.184 -11.501 1.00 93.12 195 GLN A O 1
ATOM 1612 N N . LEU A 1 196 ? -8.270 -4.064 -13.342 1.00 95.38 196 LEU A N 1
ATOM 1613 C CA . LEU A 1 196 ? -7.264 -3.240 -12.691 1.00 95.38 196 LEU A CA 1
ATOM 1614 C C . LEU A 1 196 ? -7.836 -1.875 -12.339 1.00 95.38 196 LEU A C 1
ATOM 1616 O O . LEU A 1 196 ? -8.414 -1.189 -13.184 1.00 95.38 196 LEU A O 1
ATOM 1620 N N . GLU A 1 197 ? -7.637 -1.459 -11.095 1.00 94.12 197 GLU A N 1
ATOM 1621 C CA . GLU A 1 197 ? -8.117 -0.173 -10.604 1.00 94.12 197 GLU A CA 1
ATOM 1622 C C . GLU A 1 197 ? -7.009 0.540 -9.829 1.00 94.12 197 GLU A C 1
ATOM 1624 O O . GLU A 1 197 ? -6.213 -0.093 -9.141 1.00 94.12 197 GLU A O 1
ATOM 1629 N N . HIS A 1 198 ? -6.945 1.866 -9.940 1.00 95.50 198 HIS A N 1
ATOM 1630 C CA . HIS A 1 198 ? -6.016 2.695 -9.172 1.00 95.50 198 HIS A CA 1
ATOM 1631 C C . HIS A 1 198 ? -6.814 3.527 -8.169 1.00 95.50 198 HIS A C 1
ATOM 1633 O O . HIS A 1 198 ? -7.538 4.447 -8.549 1.00 95.50 198 HIS A O 1
ATOM 1639 N N . LEU A 1 199 ? -6.690 3.177 -6.890 1.00 93.88 199 LEU A N 1
ATOM 1640 C CA . LEU A 1 199 ? -7.162 3.976 -5.769 1.00 93.88 199 LEU A CA 1
ATOM 1641 C C . LEU A 1 199 ? -6.115 5.056 -5.476 1.00 93.88 199 LEU A C 1
ATOM 1643 O O . LEU A 1 199 ? -5.141 4.837 -4.751 1.00 93.88 199 LEU A O 1
ATOM 1647 N N . SER A 1 200 ? -6.313 6.209 -6.106 1.00 91.81 200 SER A N 1
ATOM 1648 C CA . SER A 1 200 ? -5.436 7.370 -5.986 1.00 91.81 200 SER A CA 1
ATOM 1649 C C . SER A 1 200 ? -5.697 8.138 -4.690 1.00 91.81 200 SER A C 1
ATOM 1651 O O . SER A 1 200 ? -6.851 8.383 -4.334 1.00 91.81 200 SER A O 1
ATOM 1653 N N . TYR A 1 201 ? -4.633 8.535 -3.987 1.00 88.06 201 TYR A N 1
ATOM 1654 C CA . TYR A 1 201 ? -4.717 9.381 -2.793 1.00 88.06 201 TYR A CA 1
ATOM 1655 C C . TYR A 1 201 ? -3.756 10.575 -2.876 1.00 88.06 201 TYR A C 1
ATOM 1657 O O . TYR A 1 201 ? -2.712 10.520 -3.523 1.00 88.06 201 TYR A O 1
ATOM 1665 N N . GLY A 1 202 ? -4.124 11.685 -2.234 1.00 84.44 202 GLY A N 1
ATOM 1666 C CA . GLY A 1 202 ? -3.301 12.895 -2.189 1.00 84.44 202 GLY A CA 1
ATOM 1667 C C . GLY A 1 202 ? -2.176 12.817 -1.155 1.00 84.44 202 GLY A C 1
ATOM 1668 O O . GLY A 1 202 ? -2.260 12.076 -0.176 1.00 84.44 202 GLY A O 1
ATOM 1669 N N . MET A 1 203 ? -1.137 13.626 -1.349 1.00 77.38 203 MET A N 1
ATOM 1670 C CA . MET A 1 203 ? -0.023 13.730 -0.404 1.00 77.38 203 MET A CA 1
ATOM 1671 C C . MET A 1 203 ? -0.424 14.447 0.890 1.00 77.38 203 MET A C 1
ATOM 1673 O O . MET A 1 203 ? -1.272 15.340 0.890 1.00 77.38 203 MET A O 1
ATOM 1677 N N . VAL A 1 204 ? 0.224 14.068 1.994 1.00 72.12 204 VAL A N 1
ATOM 1678 C CA . VAL A 1 204 ? 0.087 14.753 3.283 1.00 72.12 204 VAL A CA 1
ATOM 1679 C C . VAL A 1 204 ? 1.036 15.951 3.308 1.00 72.12 204 VAL A C 1
ATOM 1681 O O . VAL A 1 204 ? 2.256 15.784 3.324 1.00 72.12 204 VAL A O 1
ATOM 1684 N N . ASP A 1 205 ? 0.469 17.155 3.320 1.00 66.94 205 ASP A N 1
ATOM 1685 C CA . ASP A 1 205 ? 1.217 18.399 3.503 1.00 66.94 205 ASP A CA 1
ATOM 1686 C C . ASP A 1 205 ? 1.289 18.766 4.993 1.00 66.94 205 ASP A C 1
ATOM 1688 O O . ASP A 1 205 ? 0.312 18.627 5.734 1.00 66.94 205 ASP A O 1
ATOM 1692 N N . LEU A 1 206 ? 2.447 19.259 5.437 1.00 66.56 206 LEU A N 1
ATOM 1693 C CA . LEU A 1 206 ? 2.594 19.867 6.758 1.00 66.56 206 LEU A CA 1
ATOM 1694 C C . LEU A 1 206 ? 2.153 21.337 6.703 1.00 66.56 206 LEU A C 1
ATOM 1696 O O . LEU A 1 206 ? 2.201 21.946 5.630 1.00 66.56 206 LEU A O 1
ATOM 1700 N N . PRO A 1 207 ? 1.797 21.957 7.845 1.00 65.19 207 PRO A N 1
ATOM 1701 C CA . PRO A 1 207 ? 1.518 23.394 7.905 1.00 65.19 207 PRO A CA 1
ATOM 1702 C C . PRO A 1 207 ? 2.639 24.262 7.308 1.00 65.19 207 PRO A C 1
ATOM 1704 O O . PRO A 1 207 ? 2.359 25.290 6.695 1.00 65.19 207 PRO A O 1
ATOM 1707 N N . ASP A 1 208 ? 3.892 23.813 7.433 1.00 67.62 208 ASP A N 1
ATOM 1708 C CA . ASP A 1 208 ? 5.089 24.490 6.917 1.00 67.62 208 ASP A CA 1
ATOM 1709 C C . ASP A 1 208 ? 5.463 24.092 5.469 1.00 67.62 208 ASP A C 1
ATOM 1711 O O . ASP A 1 208 ? 6.453 24.583 4.921 1.00 67.62 208 ASP A O 1
ATOM 1715 N N . GLY A 1 209 ? 4.679 23.220 4.819 1.00 64.31 209 GLY A N 1
ATOM 1716 C CA . GLY A 1 209 ? 4.854 22.795 3.426 1.00 64.31 209 GLY A CA 1
ATOM 1717 C C . GLY A 1 209 ? 5.026 21.282 3.231 1.00 64.31 209 GLY A C 1
ATOM 1718 O O . GLY A 1 209 ? 4.763 20.474 4.118 1.00 64.31 209 GLY A O 1
ATOM 1719 N N . LYS A 1 210 ? 5.465 20.878 2.032 1.00 61.31 210 LYS A N 1
ATOM 1720 C CA . LYS A 1 210 ? 5.677 19.461 1.676 1.00 61.31 210 LYS A CA 1
ATOM 1721 C C . LYS A 1 210 ? 6.778 18.818 2.526 1.00 61.31 210 LYS A C 1
ATOM 1723 O O . LYS A 1 210 ? 7.831 19.426 2.717 1.00 61.31 210 LYS A O 1
ATOM 1728 N N . MET A 1 211 ? 6.580 17.563 2.940 1.00 65.00 211 MET A N 1
ATOM 1729 C CA . MET A 1 211 ? 7.630 16.766 3.590 1.00 65.00 211 MET A CA 1
ATOM 1730 C C . MET A 1 211 ? 8.858 16.616 2.676 1.00 65.00 211 MET A C 1
ATOM 1732 O O . MET A 1 211 ? 8.724 16.386 1.471 1.00 65.00 211 MET A O 1
ATOM 1736 N N . LYS A 1 212 ? 10.067 16.715 3.245 1.00 60.00 212 LYS A N 1
ATOM 1737 C CA . LYS A 1 212 ? 11.327 16.600 2.494 1.00 60.00 212 LYS A CA 1
ATOM 1738 C C . LYS A 1 212 ? 12.312 15.644 3.166 1.00 60.00 212 LYS A C 1
ATOM 1740 O O . LYS A 1 212 ? 13.018 16.007 4.106 1.00 60.00 212 LYS A O 1
ATOM 1745 N N . SER A 1 213 ? 12.472 14.459 2.578 1.00 58.31 213 SER A N 1
ATOM 1746 C CA . SER A 1 213 ? 13.414 13.425 3.039 1.00 58.31 213 SER A CA 1
ATOM 1747 C C . SER A 1 213 ? 14.875 13.860 3.063 1.00 58.31 213 SER A C 1
ATOM 1749 O O . SER A 1 213 ? 15.633 13.449 3.934 1.00 58.31 213 SER A O 1
ATOM 1751 N N . ARG A 1 214 ? 15.274 14.748 2.147 1.00 54.66 214 ARG A N 1
ATOM 1752 C CA . ARG A 1 214 ? 16.676 15.169 1.964 1.00 54.66 214 ARG A CA 1
ATOM 1753 C C . ARG A 1 214 ? 17.147 16.280 2.909 1.00 54.66 214 ARG A C 1
ATOM 1755 O O . ARG A 1 214 ? 18.330 16.627 2.880 1.00 54.66 214 ARG A O 1
ATOM 1762 N N . GLU A 1 215 ? 16.238 16.858 3.690 1.00 55.59 215 GLU A N 1
ATOM 1763 C CA . GLU A 1 215 ? 16.513 17.938 4.653 1.00 55.59 215 GLU A CA 1
ATOM 1764 C C . GLU A 1 215 ? 16.359 17.459 6.114 1.00 55.59 215 GLU A C 1
ATOM 1766 O O . GLU A 1 215 ? 16.592 18.230 7.038 1.00 55.59 215 GLU A O 1
ATOM 1771 N N . GLY A 1 216 ? 16.018 16.178 6.335 1.00 53.41 216 GLY A N 1
ATOM 1772 C CA . GLY A 1 216 ? 15.818 15.603 7.673 1.00 53.41 216 GLY A CA 1
ATOM 1773 C C . GLY A 1 216 ? 14.494 16.000 8.335 1.00 53.41 216 GLY A C 1
ATOM 1774 O O . GLY A 1 216 ? 14.271 15.678 9.495 1.00 53.41 216 GLY A O 1
ATOM 1775 N N . THR A 1 217 ? 13.612 16.686 7.604 1.00 55.31 217 THR A N 1
ATOM 1776 C CA . THR A 1 217 ? 12.281 17.123 8.051 1.00 55.31 217 THR A CA 1
ATOM 1777 C C . THR A 1 217 ? 11.214 16.151 7.542 1.00 55.31 217 THR A C 1
ATOM 1779 O O . THR A 1 217 ? 10.303 16.519 6.799 1.00 55.31 217 THR A O 1
ATOM 1782 N N . VAL A 1 218 ? 11.385 14.869 7.862 1.00 63.38 218 VAL A N 1
ATOM 1783 C CA . VAL A 1 218 ? 10.358 13.843 7.640 1.00 63.38 218 VAL A CA 1
ATOM 1784 C C . VAL A 1 218 ? 9.706 13.585 8.976 1.00 63.38 218 VAL A C 1
ATOM 1786 O O . VAL A 1 218 ? 10.407 13.371 9.960 1.00 63.38 218 VAL A O 1
ATOM 1789 N N . ILE A 1 219 ? 8.379 13.625 9.001 1.00 67.75 219 ILE A N 1
ATOM 1790 C CA . ILE A 1 219 ? 7.635 13.084 10.129 1.00 67.75 219 ILE A CA 1
ATOM 1791 C C . ILE A 1 219 ? 7.409 11.612 9.807 1.00 67.75 219 ILE A C 1
ATOM 1793 O O . ILE A 1 219 ? 6.695 11.291 8.853 1.00 67.75 219 ILE A O 1
ATOM 1797 N N . ASP A 1 220 ? 8.063 10.726 10.555 1.00 78.12 220 ASP A N 1
ATOM 1798 C CA . ASP A 1 220 ? 7.895 9.291 10.358 1.00 78.12 220 ASP A CA 1
ATOM 1799 C C . ASP A 1 220 ? 6.503 8.858 10.837 1.00 78.12 220 ASP A C 1
ATOM 1801 O O . ASP A 1 220 ? 5.930 9.442 11.759 1.00 78.12 220 ASP A O 1
ATOM 1805 N N . ALA A 1 221 ? 5.980 7.761 10.281 1.00 82.31 221 ALA A N 1
ATOM 1806 C CA . ALA A 1 221 ? 4.734 7.163 10.768 1.00 82.31 221 ALA A CA 1
ATOM 1807 C C . ALA A 1 221 ? 4.791 6.852 12.277 1.00 82.31 221 ALA A C 1
ATOM 1809 O O . ALA A 1 221 ? 3.797 7.014 12.982 1.00 82.31 221 ALA A O 1
ATOM 1810 N N . ASP A 1 222 ? 5.966 6.457 12.780 1.00 85.75 222 ASP A N 1
ATOM 1811 C CA . ASP A 1 222 ? 6.200 6.226 14.208 1.00 85.75 222 ASP A CA 1
ATOM 1812 C C . ASP A 1 222 ? 5.997 7.489 15.054 1.00 85.75 222 ASP A C 1
ATOM 1814 O O . ASP A 1 222 ? 5.453 7.404 16.155 1.00 85.75 222 ASP A O 1
ATOM 1818 N N . ASP A 1 223 ? 6.402 8.650 14.539 1.00 84.25 223 ASP A N 1
ATOM 1819 C CA . ASP A 1 223 ? 6.309 9.917 15.260 1.00 84.25 223 ASP A CA 1
ATOM 1820 C C . ASP A 1 223 ? 4.847 10.387 15.302 1.00 84.25 223 ASP A C 1
ATOM 1822 O O . ASP A 1 223 ? 4.346 10.752 16.365 1.00 84.25 223 ASP A O 1
ATOM 1826 N N . ILE A 1 224 ? 4.114 10.240 14.189 1.00 82.44 224 ILE A N 1
ATOM 1827 C CA . ILE A 1 224 ? 2.664 10.505 14.133 1.00 82.44 224 ILE A CA 1
ATOM 1828 C C . ILE A 1 224 ? 1.913 9.606 15.122 1.00 82.44 224 ILE A C 1
ATOM 1830 O O . ILE A 1 224 ? 1.053 10.076 15.865 1.00 82.44 224 ILE A O 1
ATOM 1834 N N . MET A 1 225 ? 2.229 8.308 15.162 1.00 83.44 225 MET A N 1
ATOM 1835 C CA . MET A 1 225 ? 1.603 7.385 16.116 1.00 83.44 225 MET A CA 1
ATOM 1836 C C . MET A 1 225 ? 1.877 7.793 17.564 1.00 83.44 225 MET A C 1
ATOM 1838 O O . MET A 1 225 ? 0.970 7.734 18.396 1.00 83.44 225 MET A O 1
ATOM 1842 N N . GLN A 1 226 ? 3.102 8.229 17.863 1.00 87.38 226 GLN A N 1
ATOM 1843 C CA . GLN A 1 226 ? 3.464 8.697 19.195 1.00 87.38 226 GLN A CA 1
ATOM 1844 C C . GLN A 1 226 ? 2.699 9.971 19.578 1.00 87.38 226 GLN A C 1
ATOM 1846 O O . GLN A 1 226 ? 2.232 10.083 20.712 1.00 87.38 226 GLN A O 1
ATOM 1851 N N . GLU A 1 227 ? 2.524 10.914 18.653 1.00 86.00 227 GLU A N 1
ATOM 1852 C CA . GLU A 1 227 ? 1.707 12.110 18.885 1.00 86.00 227 GLU A CA 1
ATOM 1853 C C . GLU A 1 227 ? 0.238 11.754 19.137 1.00 86.00 227 GLU A C 1
ATOM 1855 O O . GLU A 1 227 ? -0.365 12.249 20.092 1.00 86.00 227 GLU A O 1
ATOM 1860 N N . MET A 1 228 ? -0.329 10.844 18.336 1.00 84.81 228 MET A N 1
ATOM 1861 C CA . MET A 1 228 ? -1.708 10.375 18.515 1.00 84.81 228 MET A CA 1
ATOM 1862 C C . MET A 1 228 ? -1.907 9.662 19.856 1.00 84.81 228 MET A C 1
ATOM 1864 O O . MET A 1 228 ? -2.935 9.855 20.508 1.00 84.81 228 MET A O 1
ATOM 1868 N N . TYR A 1 229 ? -0.918 8.879 20.290 1.00 88.19 229 TYR A N 1
ATOM 1869 C CA . TYR A 1 229 ? -0.902 8.258 21.612 1.00 88.19 229 TYR A CA 1
ATOM 1870 C C . TYR A 1 229 ? -0.949 9.308 22.730 1.00 88.19 229 TYR A C 1
ATOM 1872 O O . TYR A 1 229 ? -1.789 9.216 23.624 1.00 88.19 229 TYR A O 1
ATOM 1880 N N . LEU A 1 230 ? -0.077 10.322 22.674 1.00 89.38 230 LEU A N 1
ATOM 1881 C CA . LEU A 1 230 ? 0.020 11.353 23.717 1.00 89.38 230 LEU A CA 1
ATOM 1882 C C . LEU A 1 230 ? -1.267 12.182 23.817 1.00 89.38 230 LEU A C 1
ATOM 1884 O O . LEU A 1 230 ? -1.729 12.507 24.913 1.00 89.38 230 LEU A O 1
ATOM 1888 N N . GLU A 1 231 ? -1.881 12.494 22.677 1.00 86.50 231 GLU A N 1
ATOM 1889 C CA . GLU A 1 231 ? -3.161 13.201 22.635 1.00 86.50 231 GLU A CA 1
ATOM 1890 C C . GLU A 1 231 ? -4.309 12.341 23.200 1.00 86.50 231 GLU A C 1
ATOM 1892 O O . GLU A 1 231 ? -5.175 12.848 23.923 1.00 86.50 231 GLU A O 1
ATOM 1897 N N . ALA A 1 232 ? -4.313 11.034 22.916 1.00 84.44 232 ALA A N 1
ATOM 1898 C CA . ALA A 1 232 ? -5.281 10.091 23.474 1.00 84.44 232 ALA A CA 1
ATOM 1899 C C . ALA A 1 232 ? -5.115 9.910 24.993 1.00 84.44 232 ALA A C 1
ATOM 1901 O O . ALA A 1 232 ? -6.116 9.896 25.719 1.00 84.44 232 ALA A O 1
ATOM 1902 N N . GLU A 1 233 ? -3.874 9.822 25.478 1.00 86.62 233 GLU A N 1
ATOM 1903 C CA . GLU A 1 233 ? -3.539 9.777 26.905 1.00 86.62 233 GLU A CA 1
ATOM 1904 C C . GLU A 1 233 ? -4.092 11.005 27.630 1.00 86.62 233 GLU A C 1
ATOM 1906 O O . GLU A 1 233 ? -4.863 10.876 28.585 1.00 86.62 233 GLU A O 1
ATOM 1911 N N . LYS A 1 234 ? -3.769 12.203 27.130 1.00 87.12 234 LYS A N 1
ATOM 1912 C CA . LYS A 1 234 ? -4.215 13.469 27.717 1.00 87.12 234 LYS A CA 1
ATOM 1913 C C . LYS A 1 234 ? -5.741 13.542 27.832 1.00 87.12 234 LYS A C 1
ATOM 1915 O O . LYS A 1 234 ? -6.260 13.782 28.923 1.00 87.12 234 LYS A O 1
ATOM 1920 N N . LYS A 1 235 ? -6.465 13.275 26.738 1.00 81.62 235 LYS A N 1
ATOM 1921 C CA . LYS A 1 235 ? -7.941 13.291 26.722 1.00 81.62 235 LYS A CA 1
ATOM 1922 C C . LYS A 1 235 ? -8.547 12.280 27.688 1.00 81.62 235 LYS A C 1
ATOM 1924 O O . LYS A 1 235 ? -9.542 12.566 28.351 1.00 81.62 235 LYS A O 1
ATOM 1929 N N . SER A 1 236 ? -7.961 11.091 27.774 1.00 77.88 236 SER A N 1
ATOM 1930 C CA . SER A 1 236 ? -8.485 10.029 28.633 1.00 77.88 236 SER A CA 1
ATOM 1931 C C . SER A 1 236 ? -8.284 10.339 30.120 1.00 77.88 236 SER A C 1
ATOM 1933 O O . SER A 1 236 ? -9.166 10.048 30.931 1.00 77.88 236 SER A O 1
ATOM 1935 N N . LEU A 1 237 ? -7.163 10.978 30.475 1.00 80.06 237 LEU A N 1
ATOM 1936 C CA . LEU A 1 237 ? -6.895 11.463 31.831 1.00 80.06 237 LEU A CA 1
ATOM 1937 C C . LEU A 1 237 ? -7.839 12.606 32.232 1.00 80.06 237 LEU A C 1
ATOM 1939 O O . LEU A 1 237 ? -8.358 12.593 33.347 1.00 80.06 237 LEU A O 1
ATOM 1943 N N . GLU A 1 238 ? -8.119 13.546 31.325 1.00 79.19 238 GLU A N 1
ATOM 1944 C CA . GLU A 1 238 ? -9.072 14.647 31.555 1.00 79.19 238 GLU A CA 1
ATOM 1945 C C . GLU A 1 238 ? -10.499 14.147 31.839 1.00 79.19 238 GLU A C 1
ATOM 1947 O O . GLU A 1 238 ? -11.222 14.746 32.637 1.00 79.19 238 GLU A O 1
ATOM 1952 N N . LEU A 1 239 ? -10.904 13.028 31.228 1.00 73.31 239 LEU A N 1
ATOM 1953 C CA . LEU A 1 239 ? -12.221 12.421 31.442 1.00 73.31 239 LEU A CA 1
ATOM 1954 C C . LEU A 1 239 ? -12.352 11.691 32.790 1.00 73.31 239 LEU A C 1
ATOM 1956 O O . LEU A 1 239 ? -13.476 11.415 33.208 1.00 73.31 239 LEU A O 1
ATOM 1960 N N . GLY A 1 240 ? -11.243 11.359 33.463 1.00 64.19 240 GLY A N 1
ATOM 1961 C CA . GLY A 1 240 ? -11.248 10.743 34.798 1.00 64.19 240 GLY A CA 1
ATOM 1962 C C . GLY A 1 240 ? -11.862 9.337 34.873 1.00 64.19 240 GLY A C 1
ATOM 1963 O O . GLY A 1 240 ? -12.226 8.888 35.954 1.00 64.19 240 GLY A O 1
ATOM 1964 N N . LYS A 1 241 ? -12.001 8.627 33.742 1.00 64.00 241 LYS A N 1
ATOM 1965 C CA . LYS A 1 241 ? -12.715 7.333 33.647 1.00 64.00 241 LYS A CA 1
ATOM 1966 C C . LYS A 1 241 ? -11.821 6.085 33.735 1.00 64.00 241 LYS A C 1
ATOM 1968 O O . LYS A 1 241 ? -12.284 4.994 33.429 1.00 64.00 241 LYS A O 1
ATOM 1973 N N . LEU A 1 242 ? -10.552 6.230 34.125 1.00 65.50 242 LEU A N 1
ATOM 1974 C CA . LEU A 1 242 ? -9.551 5.145 34.102 1.00 65.50 242 LEU A CA 1
ATOM 1975 C C . LEU A 1 242 ? -9.124 4.662 35.495 1.00 65.50 242 LEU A C 1
ATOM 1977 O O . LEU A 1 242 ? -8.030 4.114 35.672 1.00 65.50 242 LEU A O 1
ATOM 1981 N N . GLU A 1 243 ? -9.964 4.891 36.503 1.00 60.12 243 GLU A N 1
ATOM 1982 C CA . GLU A 1 243 ? -9.749 4.336 37.837 1.00 60.12 243 GLU A CA 1
ATOM 1983 C C . GLU A 1 243 ? -9.833 2.802 37.788 1.00 60.12 243 GLU A C 1
ATOM 1985 O O . GLU A 1 243 ? -10.779 2.233 37.248 1.00 60.12 243 GLU A O 1
ATOM 1990 N N . GLY A 1 244 ? -8.818 2.127 38.336 1.00 65.31 244 GLY A N 1
ATOM 1991 C CA . GLY A 1 244 ? -8.731 0.661 38.370 1.00 65.31 244 GLY A CA 1
ATOM 1992 C C . GLY A 1 244 ? -7.915 0.012 37.248 1.00 65.31 244 GLY A C 1
ATOM 1993 O O . GLY A 1 244 ? -7.613 -1.169 37.360 1.00 65.31 244 GLY A O 1
ATOM 1994 N N . PHE A 1 245 ? -7.498 0.762 36.224 1.00 65.50 245 PHE A N 1
ATOM 1995 C CA . PHE A 1 245 ? -6.656 0.228 35.149 1.00 65.50 245 PHE A CA 1
ATOM 1996 C C . PHE A 1 245 ? -5.186 0.153 35.578 1.00 65.50 245 PHE A C 1
ATOM 1998 O O . PHE A 1 245 ? -4.643 1.099 36.169 1.00 65.50 245 PHE A O 1
ATOM 2005 N N . THR A 1 246 ? -4.517 -0.927 35.189 1.00 78.44 246 THR A N 1
ATOM 2006 C CA . THR A 1 246 ? -3.056 -1.042 35.204 1.00 78.44 246 THR A CA 1
ATOM 2007 C C . THR A 1 246 ? -2.422 -0.103 34.173 1.00 78.44 246 THR A C 1
ATOM 2009 O O . THR A 1 246 ? -3.076 0.388 33.251 1.00 78.44 246 THR A O 1
ATOM 2012 N N . GLN A 1 247 ? -1.120 0.166 34.308 1.00 78.19 247 GLN A N 1
ATOM 2013 C CA . GLN A 1 247 ? -0.412 1.002 33.334 1.00 78.19 247 GLN A CA 1
ATOM 2014 C C . GLN A 1 247 ? -0.396 0.370 31.933 1.00 78.19 247 GLN A C 1
ATOM 2016 O O . GLN A 1 247 ? -0.490 1.082 30.939 1.00 78.19 247 GLN A O 1
ATOM 2021 N N . GLU A 1 248 ? -0.313 -0.956 31.851 1.00 74.69 248 GLU A N 1
ATOM 2022 C CA . GLU A 1 248 ? -0.326 -1.688 30.583 1.00 74.69 248 GLU A CA 1
ATOM 2023 C C . GLU A 1 248 ? -1.674 -1.549 29.862 1.00 74.69 248 GLU A C 1
ATOM 2025 O O . GLU A 1 248 ? -1.714 -1.226 28.676 1.00 74.69 248 GLU A O 1
ATOM 2030 N N . GLU A 1 249 ? -2.788 -1.696 30.585 1.00 70.38 249 GLU A N 1
ATOM 2031 C CA . GLU A 1 249 ? -4.132 -1.509 30.024 1.00 70.38 249 GLU A CA 1
ATOM 2032 C C . GLU A 1 249 ? -4.358 -0.072 29.546 1.00 70.38 249 GLU A C 1
ATOM 2034 O O . GLU A 1 249 ? -4.937 0.137 28.479 1.00 70.38 249 GLU A O 1
ATOM 2039 N N . LYS A 1 250 ? -3.862 0.923 30.296 1.00 75.62 250 LYS A N 1
ATOM 2040 C CA . LYS A 1 250 ? -3.914 2.334 29.885 1.00 75.62 250 LYS A CA 1
ATOM 2041 C C . LYS A 1 250 ? -3.140 2.571 28.593 1.00 75.62 250 LYS A C 1
ATOM 2043 O O . LYS A 1 250 ? -3.690 3.159 27.669 1.00 75.62 250 LYS A O 1
ATOM 2048 N N . ASN A 1 251 ? -1.909 2.068 28.502 1.00 78.75 251 ASN A N 1
ATOM 2049 C CA . ASN A 1 251 ? -1.081 2.227 27.306 1.00 78.75 251 ASN A CA 1
ATOM 2050 C C . ASN A 1 251 ? -1.764 1.606 26.075 1.00 78.75 251 ASN A C 1
ATOM 2052 O O . ASN A 1 251 ? -1.905 2.267 25.047 1.00 78.75 251 ASN A O 1
ATOM 2056 N N . ASN A 1 252 ? -2.271 0.376 26.209 1.00 74.62 252 ASN A N 1
ATOM 2057 C CA . ASN A 1 252 ? -3.003 -0.308 25.140 1.00 74.62 252 ASN A CA 1
ATOM 2058 C C . ASN A 1 252 ? -4.263 0.460 24.710 1.00 74.62 252 ASN A C 1
ATOM 2060 O O . ASN A 1 252 ? -4.615 0.471 23.529 1.00 74.62 252 ASN A O 1
ATOM 2064 N N . LEU A 1 253 ? -4.962 1.093 25.656 1.00 75.12 253 LEU A N 1
ATOM 2065 C CA . LEU A 1 253 ? -6.130 1.918 25.364 1.00 75.12 253 LEU A CA 1
ATOM 2066 C C . LEU A 1 253 ? -5.745 3.183 24.584 1.00 75.12 253 LEU A C 1
ATOM 2068 O O . LEU A 1 253 ? -6.391 3.500 23.585 1.00 75.12 253 LEU A O 1
ATOM 2072 N N . TYR A 1 254 ? -4.695 3.888 25.007 1.00 81.81 254 TYR A N 1
ATOM 2073 C CA . TYR A 1 254 ? -4.245 5.121 24.356 1.00 81.81 254 TYR A CA 1
ATOM 2074 C C . TYR A 1 254 ? -3.754 4.875 22.932 1.00 81.81 254 TYR A C 1
ATOM 2076 O O . TYR A 1 254 ? -4.129 5.627 22.033 1.00 81.81 254 TYR A O 1
ATOM 2084 N N . GLU A 1 255 ? -2.989 3.802 22.701 1.00 79.12 255 GLU A N 1
ATOM 2085 C CA . GLU A 1 255 ? -2.560 3.414 21.352 1.00 79.12 255 GLU A CA 1
ATOM 2086 C C . GLU A 1 255 ? -3.772 3.194 20.438 1.00 79.12 255 GLU A C 1
ATOM 2088 O O . GLU A 1 255 ? -3.845 3.766 19.350 1.00 79.12 255 GLU A O 1
ATOM 2093 N N . LYS A 1 256 ? -4.778 2.445 20.905 1.00 75.31 256 LYS A N 1
ATOM 2094 C CA . LYS A 1 256 ? -5.990 2.161 20.123 1.00 75.31 256 LYS A CA 1
ATOM 2095 C C . LYS A 1 256 ? -6.806 3.417 19.827 1.00 75.31 256 LYS A C 1
ATOM 2097 O O . LYS A 1 256 ? -7.209 3.614 18.683 1.00 75.31 256 LYS A O 1
ATOM 2102 N N . ILE A 1 257 ? -7.035 4.271 20.827 1.00 76.31 257 ILE A N 1
ATOM 2103 C CA . ILE A 1 257 ? -7.779 5.529 20.649 1.00 76.31 257 ILE A CA 1
ATOM 2104 C C . ILE A 1 257 ? -7.028 6.467 19.697 1.00 76.31 257 ILE A C 1
ATOM 2106 O O . ILE A 1 257 ? -7.643 7.056 18.809 1.00 76.31 257 ILE A O 1
ATOM 2110 N N . GLY A 1 258 ? -5.708 6.592 19.854 1.00 79.94 258 GLY A N 1
ATOM 2111 C CA . GLY A 1 258 ? -4.879 7.425 18.987 1.00 79.94 258 GLY A CA 1
ATOM 2112 C C . GLY A 1 258 ? -4.932 6.954 17.533 1.00 79.94 258 GLY A C 1
ATOM 2113 O O . GLY A 1 258 ? -5.197 7.741 16.623 1.00 79.94 258 GLY A O 1
ATOM 2114 N N . ILE A 1 259 ? -4.772 5.648 17.315 1.00 78.38 259 ILE A N 1
ATOM 2115 C CA . ILE A 1 259 ? -4.868 5.030 15.991 1.00 78.38 259 ILE A CA 1
ATOM 2116 C C . ILE A 1 259 ? -6.270 5.208 15.394 1.00 78.38 259 ILE A C 1
ATOM 2118 O O . ILE A 1 259 ? -6.390 5.480 14.199 1.00 78.38 259 ILE A O 1
ATOM 2122 N N . ASP A 1 260 ? -7.335 5.105 16.185 1.00 74.81 260 ASP A N 1
ATOM 2123 C CA . ASP A 1 260 ? -8.699 5.345 15.704 1.00 74.81 260 ASP A CA 1
ATOM 2124 C C . ASP A 1 260 ? -8.950 6.821 15.326 1.00 74.81 260 ASP A C 1
ATOM 2126 O O . ASP A 1 260 ? -9.640 7.132 14.349 1.00 74.81 260 ASP A O 1
ATOM 2130 N N . GLY A 1 261 ? -8.311 7.739 16.055 1.00 72.25 261 GLY A N 1
ATOM 2131 C CA . GLY A 1 261 ? -8.316 9.178 15.795 1.00 72.25 261 GLY A CA 1
ATOM 2132 C C . GLY A 1 261 ? -7.505 9.617 14.571 1.00 72.25 261 GLY A C 1
ATOM 2133 O O . GLY A 1 261 ? -7.667 10.749 14.125 1.00 72.25 261 GLY A O 1
ATOM 2134 N N . SER A 1 262 ? -6.694 8.731 13.980 1.00 75.56 262 SER A N 1
ATOM 2135 C CA . SER A 1 262 ? -5.799 9.051 12.848 1.00 75.56 262 SER A CA 1
ATOM 2136 C C . SER A 1 262 ? -6.500 9.339 11.509 1.00 75.56 262 SER A C 1
ATOM 2138 O O . SER A 1 262 ? -5.837 9.624 10.515 1.00 75.56 262 SER A O 1
ATOM 2140 N N . GLY A 1 263 ? -7.837 9.270 11.453 1.00 78.44 263 GLY A N 1
ATOM 2141 C CA . GLY A 1 263 ? -8.616 9.556 10.241 1.00 78.44 263 GLY A CA 1
ATOM 2142 C C . GLY A 1 263 ? -9.074 8.323 9.457 1.00 78.44 263 GLY A C 1
ATOM 2143 O O . GLY A 1 263 ? -9.452 8.451 8.292 1.00 78.44 263 GLY A O 1
ATOM 2144 N N . LYS A 1 264 ? -9.102 7.135 10.080 1.00 81.31 264 LYS A N 1
ATOM 2145 C CA . LYS A 1 264 ? -9.561 5.886 9.437 1.00 81.31 264 LYS A CA 1
ATOM 2146 C C . LYS A 1 264 ? -10.961 6.000 8.844 1.00 81.31 264 LYS A C 1
ATOM 2148 O O . LYS A 1 264 ? -11.161 5.604 7.704 1.00 81.31 264 LYS A O 1
ATOM 2153 N N . SER A 1 265 ? -11.901 6.603 9.571 1.00 82.50 265 SER A N 1
ATOM 2154 C CA . SER A 1 265 ? -13.272 6.803 9.088 1.00 82.50 265 SER A CA 1
ATOM 2155 C C . SER A 1 265 ? -13.343 7.713 7.860 1.00 82.50 265 SER A C 1
ATOM 2157 O O . SER A 1 265 ? -14.218 7.541 7.020 1.00 82.50 265 SER A O 1
ATOM 2159 N N . THR A 1 266 ? -12.422 8.672 7.725 1.00 85.75 266 THR A N 1
ATOM 2160 C CA . THR A 1 266 ? -12.325 9.512 6.523 1.00 85.75 266 THR A CA 1
ATOM 2161 C C . THR A 1 266 ? -11.839 8.687 5.334 1.00 85.75 266 THR A C 1
ATOM 2163 O O . THR A 1 266 ? -12.448 8.730 4.271 1.00 85.75 266 THR A O 1
ATOM 2166 N N . GLN A 1 267 ? -10.794 7.878 5.526 1.00 86.94 267 GLN A N 1
ATOM 2167 C CA . GLN A 1 267 ? -10.269 7.006 4.470 1.00 86.94 267 GLN A CA 1
ATOM 2168 C C . GLN A 1 267 ? -11.268 5.912 4.068 1.00 86.94 267 GLN A C 1
ATOM 2170 O O . GLN A 1 267 ? -11.415 5.617 2.886 1.00 86.94 267 GLN A O 1
ATOM 2175 N N . ALA A 1 268 ? -12.015 5.360 5.027 1.00 89.81 268 ALA A N 1
ATOM 2176 C CA . ALA A 1 268 ? -13.059 4.374 4.764 1.00 89.81 268 ALA A CA 1
ATOM 2177 C C . ALA A 1 268 ? -14.187 4.943 3.887 1.00 89.81 268 ALA A C 1
ATOM 2179 O O . ALA A 1 268 ? -14.680 4.242 3.009 1.00 89.81 268 ALA A O 1
ATOM 2180 N N . LYS A 1 269 ? -14.542 6.225 4.063 1.00 90.12 269 LYS A N 1
ATOM 2181 C CA . LYS A 1 269 ? -15.493 6.924 3.183 1.00 90.12 269 LYS A CA 1
ATOM 2182 C C . LYS A 1 269 ? -14.953 7.113 1.771 1.00 90.12 269 LYS A C 1
ATOM 2184 O O . LYS A 1 269 ? -15.673 6.859 0.818 1.00 90.12 269 LYS A O 1
ATOM 2189 N N . PHE A 1 270 ? -13.688 7.506 1.616 1.00 90.00 270 PHE A N 1
ATOM 2190 C CA . PHE A 1 270 ? -13.092 7.618 0.279 1.00 90.00 270 PHE A CA 1
ATOM 2191 C C . PHE A 1 270 ? -13.019 6.264 -0.434 1.00 90.00 270 PHE A C 1
ATOM 2193 O O . PHE A 1 270 ? -13.281 6.181 -1.633 1.00 90.00 270 PHE A O 1
ATOM 2200 N N . LEU A 1 271 ? -12.729 5.191 0.306 1.00 91.62 271 LEU A N 1
ATOM 2201 C CA . LEU A 1 271 ? -12.788 3.835 -0.230 1.00 91.62 271 LEU A CA 1
ATOM 2202 C C . LEU A 1 271 ? -14.223 3.435 -0.612 1.00 91.62 271 LEU A C 1
ATOM 2204 O O . LEU A 1 271 ? -14.423 2.842 -1.671 1.00 91.62 271 LEU A O 1
ATOM 2208 N N . GLU A 1 272 ? -15.219 3.776 0.210 1.00 93.31 272 GLU A N 1
ATOM 2209 C CA . GLU A 1 272 ? -16.634 3.553 -0.106 1.00 93.31 272 GLU A CA 1
ATOM 2210 C C . GLU A 1 272 ? -17.034 4.271 -1.396 1.00 93.31 272 GLU A C 1
ATOM 2212 O O . GLU A 1 272 ? -17.606 3.640 -2.282 1.00 93.31 272 GLU A O 1
ATOM 2217 N N . GLU A 1 273 ? -16.710 5.557 -1.532 1.00 92.19 273 GLU A N 1
ATOM 2218 C CA . GLU A 1 273 ? -17.002 6.354 -2.729 1.00 92.19 273 GLU A CA 1
ATOM 2219 C C . GLU A 1 273 ? -16.359 5.743 -3.980 1.00 92.19 273 GLU A C 1
ATOM 2221 O O . GLU A 1 273 ? -17.008 5.610 -5.022 1.00 92.19 273 GLU A O 1
ATOM 2226 N N . PHE A 1 274 ? -15.102 5.312 -3.863 1.00 91.81 274 PHE A N 1
ATOM 2227 C CA . PHE A 1 274 ? -14.377 4.650 -4.940 1.00 91.81 274 PHE A CA 1
ATOM 2228 C C . PHE A 1 274 ? -15.055 3.344 -5.378 1.00 91.81 274 PHE A C 1
ATOM 2230 O O . PHE A 1 274 ? -15.342 3.166 -6.566 1.00 91.81 274 PHE A O 1
ATOM 2237 N N . LEU A 1 275 ? -15.363 2.447 -4.436 1.00 91.44 275 LEU A N 1
ATOM 2238 C CA . LEU A 1 275 ? -15.975 1.149 -4.743 1.00 91.44 275 LEU A CA 1
ATOM 2239 C C . LEU A 1 275 ? -17.430 1.284 -5.221 1.00 91.44 275 LEU A C 1
ATOM 2241 O O . LEU A 1 275 ? -17.850 0.555 -6.129 1.00 91.44 275 LEU A O 1
ATOM 2245 N N . SER A 1 276 ? -18.161 2.264 -4.682 1.00 91.75 276 SER A N 1
ATOM 2246 C CA . SER A 1 276 ? -19.554 2.572 -5.038 1.00 91.75 276 SER A CA 1
ATOM 2247 C C . SER A 1 276 ? -19.727 3.012 -6.488 1.00 91.75 276 SER A C 1
ATOM 2249 O O . SER A 1 276 ? -20.821 2.901 -7.037 1.00 91.75 276 SER A O 1
ATOM 2251 N N . SER A 1 277 ? -18.658 3.479 -7.142 1.00 86.50 277 SER A N 1
ATOM 2252 C CA . SER A 1 277 ? -18.699 3.854 -8.561 1.00 86.50 277 SER A CA 1
ATOM 2253 C C . SER A 1 277 ? -19.028 2.681 -9.496 1.00 86.50 277 SER A C 1
ATOM 2255 O O . SER A 1 277 ? -19.491 2.907 -10.616 1.00 86.50 277 SER A O 1
ATOM 2257 N N . LYS A 1 278 ? -18.806 1.436 -9.046 1.00 81.62 278 LYS A N 1
ATOM 2258 C CA . LYS A 1 278 ? -19.032 0.220 -9.841 1.00 81.62 278 LYS A CA 1
ATOM 2259 C C . LYS A 1 278 ? -19.966 -0.785 -9.179 1.00 81.62 278 LYS A C 1
ATOM 2261 O O . LYS A 1 278 ? -20.767 -1.396 -9.878 1.00 81.62 278 LYS A O 1
ATOM 2266 N N . ASN A 1 279 ? -19.849 -0.965 -7.865 1.00 86.38 279 ASN A N 1
ATOM 2267 C CA . ASN A 1 279 ? -20.554 -2.005 -7.123 1.00 86.38 279 ASN A CA 1
ATOM 2268 C C . ASN A 1 279 ? -21.231 -1.421 -5.888 1.00 86.38 279 ASN A C 1
ATOM 2270 O O . ASN A 1 279 ? -20.701 -0.509 -5.257 1.00 86.38 279 ASN A O 1
ATOM 2274 N N . GLU A 1 280 ? -22.361 -2.002 -5.490 1.00 93.88 280 GLU A N 1
ATOM 2275 C CA . GLU A 1 280 ? -22.994 -1.649 -4.223 1.00 93.88 280 GLU A CA 1
ATOM 2276 C C . GLU A 1 280 ? -22.008 -1.875 -3.070 1.00 93.88 280 GLU A C 1
ATOM 2278 O O . GLU A 1 280 ? -21.379 -2.930 -2.955 1.00 93.88 280 GLU A O 1
ATOM 2283 N N . THR A 1 281 ? -21.838 -0.845 -2.247 1.00 95.06 281 THR A N 1
ATOM 2284 C CA . THR A 1 281 ? -20.889 -0.835 -1.137 1.00 95.06 281 THR A CA 1
ATOM 2285 C C . THR A 1 281 ? -21.603 -0.362 0.120 1.00 95.06 281 THR A C 1
ATOM 2287 O O . THR A 1 281 ? -22.457 0.521 0.071 1.00 95.06 281 THR A O 1
ATOM 2290 N N . TYR A 1 282 ? -21.276 -0.986 1.245 1.00 93.75 282 TYR A N 1
ATOM 2291 C CA . TYR A 1 282 ? -21.840 -0.702 2.551 1.00 93.75 282 TYR A CA 1
ATOM 2292 C C . TYR A 1 282 ? -20.718 -0.371 3.530 1.00 93.75 282 TYR A C 1
ATOM 2294 O O . TYR A 1 282 ? -19.994 -1.269 3.974 1.00 93.75 282 TYR A O 1
ATOM 2302 N N . LEU A 1 283 ? -20.586 0.910 3.876 1.00 93.44 283 LEU A N 1
ATOM 2303 C CA . LEU A 1 283 ? -19.758 1.343 4.993 1.00 93.44 283 LEU A CA 1
ATOM 2304 C C . LEU A 1 283 ? -20.500 1.157 6.320 1.00 93.44 283 LEU A C 1
ATOM 2306 O O . LEU A 1 283 ? -21.643 1.585 6.496 1.00 93.44 283 LEU A O 1
ATOM 2310 N N . THR A 1 284 ? -19.825 0.545 7.283 1.00 91.50 284 THR A N 1
ATOM 2311 C CA . THR A 1 284 ? -20.366 0.279 8.612 1.00 91.50 284 THR A CA 1
ATOM 2312 C C . THR A 1 284 ? -19.307 0.416 9.702 1.00 91.50 284 THR A C 1
ATOM 2314 O O . THR A 1 284 ? -18.116 0.567 9.424 1.00 91.50 284 THR A O 1
ATOM 2317 N N . CYS A 1 285 ? -19.751 0.411 10.956 1.00 88.00 285 CYS A N 1
ATOM 2318 C CA . CYS A 1 285 ? -18.901 0.522 12.132 1.00 88.00 285 CYS A CA 1
ATOM 2319 C C . CYS A 1 285 ? -19.566 -0.068 13.379 1.00 88.00 285 CYS A C 1
ATOM 2321 O O . CYS A 1 285 ? -20.783 -0.254 13.426 1.00 88.00 285 CYS A O 1
ATOM 2323 N N . GLU A 1 286 ? -18.761 -0.329 14.407 1.00 84.88 286 GLU A N 1
ATOM 2324 C CA . GLU A 1 286 ? -19.234 -0.669 15.751 1.00 84.88 286 GLU A CA 1
ATOM 2325 C C . GLU A 1 286 ? -18.972 0.494 16.738 1.00 84.88 286 GLU A C 1
ATOM 2327 O O . GLU A 1 286 ? -17.897 1.100 16.686 1.00 84.88 286 GLU A O 1
ATOM 2332 N N . PRO A 1 287 ? -19.895 0.806 17.674 1.00 88.06 287 PRO A N 1
ATOM 2333 C CA . PRO A 1 287 ? -21.244 0.244 17.801 1.00 88.06 287 PRO A CA 1
ATOM 2334 C C . PRO A 1 287 ? -22.099 0.550 16.571 1.00 88.06 287 PRO A C 1
ATOM 2336 O O . PRO A 1 287 ? -21.968 1.630 15.999 1.00 88.06 287 PRO A O 1
ATOM 2339 N N . THR A 1 288 ? -22.993 -0.341 16.162 1.00 90.62 288 THR A N 1
ATOM 2340 C CA . THR A 1 288 ? -23.818 -0.086 14.973 1.00 90.62 288 THR A CA 1
ATOM 2341 C C . THR A 1 288 ? -24.855 1.019 15.211 1.00 90.62 288 THR A C 1
ATOM 2343 O O . THR A 1 288 ? -24.987 1.578 16.305 1.00 90.62 288 THR A O 1
ATOM 2346 N N . PHE A 1 289 ? -25.600 1.370 14.163 1.00 90.50 289 PHE A N 1
ATOM 2347 C CA . PHE A 1 289 ? -26.792 2.221 14.257 1.00 90.50 289 PHE A CA 1
ATOM 2348 C C . PHE A 1 289 ? -28.093 1.407 14.379 1.00 90.50 289 PHE A C 1
ATOM 2350 O O . PHE A 1 289 ? -29.184 1.977 14.353 1.00 90.50 289 PHE A O 1
ATOM 2357 N N . ASN A 1 290 ? -27.989 0.081 14.517 1.00 91.62 290 ASN A N 1
ATOM 2358 C CA . ASN A 1 290 ? -29.127 -0.804 14.756 1.00 91.62 290 ASN A CA 1
ATOM 2359 C C . ASN A 1 290 ? -29.591 -0.683 16.221 1.00 91.62 290 ASN A C 1
ATOM 2361 O O . ASN A 1 290 ? -28.901 -0.060 17.031 1.00 91.62 290 ASN A O 1
ATOM 2365 N N . PRO A 1 291 ? -30.742 -1.266 16.611 1.00 93.44 291 PRO A N 1
ATOM 2366 C CA . PRO A 1 291 ? -31.296 -1.082 17.953 1.00 93.44 291 PRO A CA 1
ATOM 2367 C C . PRO A 1 291 ? -30.314 -1.377 19.097 1.00 93.44 291 PRO A C 1
ATOM 2369 O O . PRO A 1 291 ? -30.268 -0.615 20.060 1.00 93.44 291 PRO A O 1
ATOM 2372 N N . ILE A 1 292 ? -29.499 -2.433 18.982 1.00 92.75 292 ILE A N 1
ATOM 2373 C CA . ILE A 1 292 ? -28.519 -2.805 20.016 1.00 92.75 292 ILE A CA 1
ATOM 2374 C C . ILE A 1 292 ? -27.376 -1.781 20.072 1.00 92.75 292 ILE A C 1
ATOM 2376 O O . ILE A 1 292 ? -27.106 -1.216 21.134 1.00 92.75 292 ILE A O 1
ATOM 2380 N N . GLY A 1 293 ? -26.758 -1.462 18.933 1.00 90.50 293 GLY A N 1
ATOM 2381 C CA . GLY A 1 293 ? -25.724 -0.430 18.841 1.00 90.50 293 GLY A CA 1
ATOM 2382 C C . GLY A 1 293 ? -26.206 0.953 19.292 1.00 90.50 293 GLY A C 1
ATOM 2383 O O . GLY A 1 293 ? -25.476 1.679 19.972 1.00 90.50 293 GLY A O 1
ATOM 2384 N N . GLN A 1 294 ? -27.469 1.299 19.032 1.00 93.81 294 GLN A N 1
ATOM 2385 C CA . GLN A 1 294 ? -28.077 2.541 19.506 1.00 93.81 294 GLN A CA 1
ATOM 2386 C C . GLN A 1 294 ? -28.166 2.591 21.038 1.00 93.81 294 GLN A C 1
ATOM 2388 O O . GLN A 1 294 ? -27.886 3.642 21.615 1.00 93.81 294 GLN A O 1
ATOM 2393 N N . MET A 1 295 ? -28.464 1.471 21.712 1.00 91.88 295 MET A N 1
ATOM 2394 C CA . MET A 1 295 ? -28.426 1.407 23.182 1.00 91.88 295 MET A CA 1
ATOM 2395 C C . MET A 1 295 ? -27.022 1.696 23.718 1.00 91.88 295 MET A C 1
ATOM 2397 O O . MET A 1 295 ? -26.871 2.450 24.679 1.00 91.88 295 MET A O 1
ATOM 2401 N N . ILE A 1 296 ? -25.987 1.150 23.075 1.00 86.12 296 ILE A N 1
ATOM 2402 C CA . ILE A 1 296 ? -24.586 1.404 23.441 1.00 86.12 296 ILE A CA 1
ATOM 2403 C C . ILE A 1 296 ? -24.243 2.889 23.260 1.00 86.12 296 ILE A C 1
ATOM 2405 O O . ILE A 1 296 ? -23.686 3.523 24.159 1.00 86.12 296 ILE A O 1
ATOM 2409 N N . ARG A 1 297 ? -24.619 3.476 22.119 1.00 86.88 297 ARG A N 1
ATOM 2410 C CA . ARG A 1 297 ? -24.415 4.906 21.830 1.00 86.88 297 ARG A CA 1
ATOM 2411 C C . ARG A 1 297 ? -25.145 5.799 22.834 1.00 86.88 297 ARG A C 1
ATOM 2413 O O . ARG A 1 297 ? -24.584 6.795 23.291 1.00 86.88 297 ARG A O 1
ATOM 2420 N N . ASP A 1 298 ? -26.362 5.433 23.225 1.00 86.88 298 ASP A N 1
ATOM 2421 C CA . ASP A 1 298 ? -27.130 6.165 24.231 1.00 86.88 298 ASP A CA 1
ATOM 2422 C C . ASP A 1 298 ? -26.477 6.089 25.621 1.00 86.88 298 ASP A C 1
ATOM 2424 O O . ASP A 1 298 ? -26.450 7.104 26.324 1.00 86.88 298 ASP A O 1
ATOM 2428 N N . ILE A 1 299 ? -25.855 4.959 25.979 1.00 81.44 299 ILE A N 1
ATOM 2429 C CA . ILE A 1 299 ? -25.043 4.840 27.201 1.00 81.44 299 ILE A CA 1
ATOM 2430 C C . ILE A 1 299 ? -23.836 5.784 27.147 1.00 81.44 299 ILE A C 1
ATOM 2432 O O . ILE A 1 299 ? -23.633 6.581 28.064 1.00 81.44 299 ILE A O 1
ATOM 2436 N N . PHE A 1 300 ? -23.060 5.771 26.058 1.00 76.12 300 PHE A N 1
ATOM 2437 C CA . PHE A 1 300 ? -21.875 6.634 25.946 1.00 76.12 300 PHE A CA 1
ATOM 2438 C C . PHE A 1 300 ? -22.204 8.124 25.858 1.00 76.12 300 PHE A C 1
ATOM 2440 O O . PHE A 1 300 ? -21.428 8.948 26.340 1.00 76.12 300 PHE A O 1
ATOM 2447 N N . SER A 1 301 ? -23.362 8.475 25.296 1.00 78.94 301 SER A N 1
ATOM 2448 C CA . SER A 1 301 ? -23.856 9.857 25.293 1.00 78.94 301 SER A CA 1
ATOM 2449 C C . SER A 1 301 ? -24.412 10.318 26.649 1.00 78.94 301 SER A C 1
ATOM 2451 O O . SER A 1 301 ? -24.757 11.488 26.796 1.00 78.94 301 SER A O 1
ATOM 2453 N N . GLY A 1 302 ? -24.504 9.421 27.640 1.00 78.31 302 GLY A N 1
ATOM 2454 C CA . GLY A 1 302 ? -24.999 9.724 28.984 1.00 78.31 302 GLY A CA 1
ATOM 2455 C C . GLY A 1 302 ? -26.525 9.746 29.114 1.00 78.31 302 GLY A C 1
ATOM 2456 O O . GLY A 1 302 ? -27.038 10.141 30.158 1.00 78.31 302 GLY A O 1
ATOM 2457 N N . LYS A 1 303 ? -27.269 9.320 28.083 1.00 85.00 303 LYS A N 1
ATOM 2458 C CA . LYS A 1 303 ? -28.738 9.208 28.143 1.00 85.00 303 LYS A CA 1
ATOM 2459 C C . LYS A 1 303 ? -29.199 8.020 28.986 1.00 85.00 303 LYS A C 1
ATOM 2461 O O . LYS A 1 303 ? -30.284 8.068 29.560 1.00 85.00 303 LYS A O 1
ATOM 2466 N N . ILE A 1 304 ? -28.399 6.955 29.034 1.00 85.19 304 ILE A N 1
ATOM 2467 C CA . ILE A 1 304 ? -28.688 5.724 29.774 1.00 85.19 304 ILE A CA 1
ATOM 2468 C C . ILE A 1 304 ? -27.511 5.430 30.704 1.00 85.19 304 ILE A C 1
ATOM 2470 O O . ILE A 1 304 ? -26.366 5.383 30.269 1.00 85.19 304 ILE A O 1
ATOM 2474 N N . ASN A 1 305 ? -27.792 5.186 31.983 1.00 82.06 305 ASN A N 1
ATOM 2475 C CA . ASN A 1 305 ? -26.785 4.679 32.913 1.00 82.06 305 ASN A CA 1
ATOM 2476 C C . ASN A 1 305 ? -26.762 3.151 32.859 1.00 82.06 305 ASN A C 1
ATOM 2478 O O . ASN A 1 305 ? -27.806 2.509 32.963 1.00 82.06 305 ASN A O 1
ATOM 2482 N N . SER A 1 306 ? -25.572 2.572 32.727 1.00 79.56 306 SER A N 1
ATOM 2483 C CA . SER A 1 306 ? -25.375 1.124 32.706 1.00 79.56 306 SER A CA 1
ATOM 2484 C C . SER A 1 306 ? -24.034 0.756 33.336 1.00 79.56 306 SER A C 1
ATOM 2486 O O . SER A 1 306 ? -23.143 1.598 33.436 1.00 79.56 306 SER A O 1
ATOM 2488 N N . ASN A 1 307 ? -23.895 -0.492 33.782 1.00 80.56 307 ASN A N 1
ATOM 2489 C CA . ASN A 1 307 ? -22.631 -1.005 34.306 1.00 80.56 307 ASN A CA 1
ATOM 2490 C C . ASN A 1 307 ? -21.795 -1.664 33.194 1.00 80.56 307 ASN A C 1
ATOM 2492 O O . ASN A 1 307 ? -22.312 -2.036 32.140 1.00 80.56 307 ASN A O 1
ATOM 2496 N N . ASN A 1 308 ? -20.506 -1.864 33.461 1.00 72.19 308 ASN A N 1
ATOM 2497 C CA . ASN A 1 308 ? -19.552 -2.343 32.456 1.00 72.19 308 ASN A CA 1
ATOM 2498 C C . ASN A 1 308 ? -19.842 -3.764 31.938 1.00 72.19 308 ASN A C 1
ATOM 2500 O O . ASN A 1 308 ? -19.567 -4.049 30.775 1.00 72.19 308 ASN A O 1
ATOM 2504 N N . HIS A 1 309 ? -20.454 -4.638 32.746 1.00 75.81 309 HIS A N 1
ATOM 2505 C CA . HIS A 1 309 ? -20.830 -5.991 32.310 1.00 75.81 309 HIS A CA 1
ATOM 2506 C C . HIS A 1 309 ? -21.974 -5.950 31.292 1.00 75.81 309 HIS A C 1
ATOM 2508 O O . HIS A 1 309 ? -21.937 -6.648 30.281 1.00 75.81 309 HIS A O 1
ATOM 2514 N N . VAL A 1 310 ? -22.972 -5.092 31.524 1.00 82.06 310 VAL A N 1
ATOM 2515 C CA . VAL A 1 310 ? -24.084 -4.892 30.584 1.00 82.06 310 VAL A CA 1
ATOM 2516 C C . VAL A 1 310 ? -23.583 -4.251 29.293 1.00 82.06 310 VAL A C 1
ATOM 2518 O O . VAL A 1 310 ? -23.962 -4.701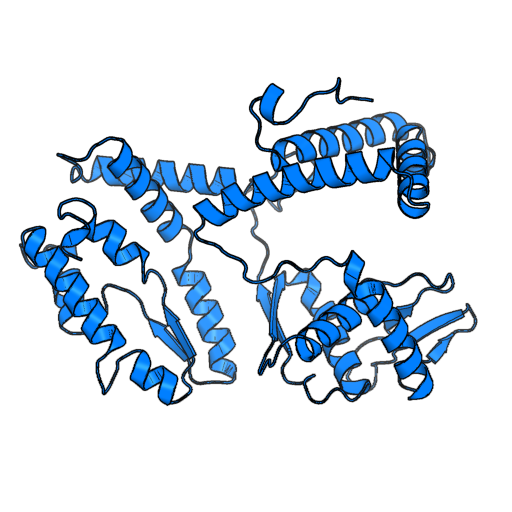 28.218 1.00 82.06 310 VAL A O 1
ATOM 2521 N N . ILE A 1 311 ? -22.708 -3.244 29.381 1.00 79.94 311 ILE A N 1
ATOM 2522 C CA . ILE A 1 311 ? -22.090 -2.623 28.198 1.00 79.94 311 ILE A CA 1
ATOM 2523 C C . ILE A 1 311 ? -21.345 -3.681 27.375 1.00 79.94 311 ILE A C 1
ATOM 2525 O O . ILE A 1 311 ? -21.542 -3.763 26.166 1.00 79.94 311 ILE A O 1
ATOM 2529 N N . THR A 1 312 ? -20.561 -4.536 28.035 1.00 75.44 312 THR A N 1
ATOM 2530 C CA . THR A 1 312 ? -19.818 -5.623 27.380 1.00 75.44 312 THR A CA 1
ATOM 2531 C C . THR A 1 312 ? -20.755 -6.589 26.657 1.00 75.44 312 THR A C 1
ATOM 2533 O O . THR A 1 312 ? -20.578 -6.830 25.464 1.00 75.44 312 THR A O 1
ATOM 2536 N N . GLY A 1 313 ? -21.799 -7.075 27.338 1.00 82.75 313 GLY A N 1
ATOM 2537 C CA . GLY A 1 313 ? -22.796 -7.957 26.727 1.00 82.75 313 GLY A CA 1
ATOM 2538 C C . GLY A 1 313 ? -23.538 -7.310 25.553 1.00 82.75 313 GLY A C 1
ATOM 2539 O O . GLY A 1 313 ? -23.802 -7.978 24.556 1.00 82.75 313 GLY A O 1
ATOM 2540 N N . LEU A 1 314 ? -23.821 -6.004 25.626 1.00 88.06 314 LEU A N 1
ATOM 2541 C CA . LEU A 1 314 ? -24.429 -5.265 24.518 1.00 88.06 314 LEU A CA 1
ATOM 2542 C C . LEU A 1 314 ? -23.506 -5.199 23.300 1.00 88.06 314 LEU A C 1
ATOM 2544 O O . LEU A 1 314 ? -23.996 -5.393 22.197 1.00 88.06 314 LEU A O 1
ATOM 2548 N N . PHE A 1 315 ? -22.200 -4.977 23.469 1.00 85.00 315 PHE A N 1
ATOM 2549 C CA . PHE A 1 315 ? -21.260 -4.999 22.340 1.00 85.00 315 PHE A CA 1
ATOM 2550 C C . PHE A 1 315 ? -21.177 -6.376 21.674 1.00 85.00 315 PHE A C 1
ATOM 2552 O O . PHE A 1 315 ? -21.164 -6.456 20.450 1.00 85.00 315 PHE A O 1
ATOM 2559 N N . VAL A 1 316 ? -21.159 -7.460 22.461 1.00 84.44 316 VAL A N 1
ATOM 2560 C CA . VAL A 1 316 ? -21.191 -8.827 21.910 1.00 84.44 316 VAL A CA 1
ATOM 2561 C C . VAL A 1 316 ? -22.482 -9.053 21.119 1.00 84.44 316 VAL A C 1
ATOM 2563 O O . VAL A 1 316 ? -22.444 -9.552 19.996 1.00 84.44 316 VAL A O 1
ATOM 2566 N N . ALA A 1 317 ? -23.624 -8.640 21.672 1.00 90.62 317 ALA A N 1
ATOM 2567 C CA . ALA A 1 317 ? -24.913 -8.759 21.000 1.00 90.62 317 ALA A CA 1
ATOM 2568 C C . ALA A 1 317 ? -24.999 -7.894 19.728 1.00 90.62 317 ALA A C 1
ATOM 2570 O O . ALA A 1 317 ? -25.498 -8.369 18.712 1.00 90.62 317 ALA A O 1
ATOM 2571 N N . ASP A 1 318 ? -24.484 -6.661 19.765 1.00 91.12 318 ASP A N 1
ATOM 2572 C CA . ASP A 1 318 ? -24.436 -5.744 18.622 1.00 91.12 318 ASP A CA 1
ATOM 2573 C C . ASP A 1 318 ? -23.598 -6.331 17.491 1.00 91.12 318 ASP A C 1
ATOM 2575 O O . ASP A 1 318 ? -24.046 -6.361 16.350 1.00 91.12 318 ASP A O 1
ATOM 2579 N N . ARG A 1 319 ? -22.430 -6.893 17.817 1.00 88.62 319 ARG A N 1
ATOM 2580 C CA . ARG A 1 319 ? -21.577 -7.591 16.857 1.00 88.62 319 ARG A CA 1
ATOM 2581 C C . ARG A 1 319 ? -22.281 -8.783 16.222 1.00 88.62 319 ARG A C 1
ATOM 2583 O O . ARG A 1 319 ? -22.271 -8.917 15.001 1.00 88.62 319 ARG A O 1
ATOM 2590 N N . LEU A 1 320 ? -22.882 -9.656 17.031 1.00 90.31 320 LEU A N 1
ATOM 2591 C CA . LEU A 1 320 ? -23.574 -10.840 16.521 1.00 90.31 320 LEU A CA 1
ATOM 2592 C C . LEU A 1 320 ? -24.744 -10.456 15.611 1.00 90.31 320 LEU A C 1
ATOM 2594 O O . LEU A 1 320 ? -24.867 -11.027 14.531 1.00 90.31 320 LEU A O 1
ATOM 2598 N N . ASP A 1 321 ? -25.554 -9.467 15.998 1.00 93.69 321 ASP A N 1
ATOM 2599 C CA . ASP A 1 321 ? -26.626 -8.935 15.146 1.00 93.69 321 ASP A CA 1
ATOM 2600 C C . ASP A 1 321 ? -26.053 -8.312 13.862 1.00 93.69 321 ASP A C 1
ATOM 2602 O O . ASP A 1 321 ? -26.523 -8.590 12.761 1.00 93.69 321 ASP A O 1
ATOM 2606 N N . HIS A 1 322 ? -24.964 -7.551 13.965 1.00 92.69 322 HIS A N 1
ATOM 2607 C CA . HIS A 1 322 ? -24.301 -6.949 12.815 1.00 92.69 322 HIS A CA 1
ATOM 2608 C C . HIS A 1 322 ? -23.771 -7.986 11.813 1.00 92.69 322 HIS A C 1
ATOM 2610 O O . HIS A 1 322 ? -23.830 -7.741 10.611 1.00 92.69 322 HIS A O 1
ATOM 2616 N N . ILE A 1 323 ? -23.292 -9.151 12.260 1.00 92.06 323 ILE A N 1
ATOM 2617 C CA . ILE A 1 323 ? -22.832 -10.228 11.364 1.00 92.06 323 ILE A CA 1
ATOM 2618 C C . ILE A 1 323 ? -24.011 -11.031 10.814 1.00 92.06 323 ILE A C 1
ATOM 2620 O O . ILE A 1 323 ? -24.112 -11.226 9.600 1.00 92.06 323 ILE A O 1
ATOM 2624 N N . LEU A 1 324 ? -24.852 -11.539 11.718 1.00 94.19 324 LEU A N 1
ATOM 2625 C CA . LEU A 1 324 ? -25.734 -12.683 11.476 1.00 94.19 324 LEU A CA 1
ATOM 2626 C C . LEU A 1 324 ? -27.165 -12.293 11.103 1.00 94.19 324 LEU A C 1
ATOM 2628 O O . LEU A 1 324 ? -27.932 -13.165 10.701 1.00 94.19 324 LEU A O 1
ATOM 2632 N N . ASN A 1 325 ? -27.560 -11.026 11.246 1.00 94.75 325 ASN A N 1
ATOM 2633 C CA . ASN A 1 325 ? -28.930 -10.630 10.940 1.00 94.75 325 ASN A CA 1
ATOM 2634 C C . ASN A 1 325 ? -29.280 -10.909 9.466 1.00 94.75 325 ASN A C 1
ATOM 2636 O O . ASN A 1 325 ? -28.602 -10.456 8.546 1.00 94.75 325 ASN A O 1
ATOM 2640 N N . GLU A 1 326 ? -30.379 -11.621 9.225 1.00 93.50 326 GLU A N 1
ATOM 2641 C CA . GLU A 1 326 ? -30.754 -12.083 7.880 1.00 93.50 326 GLU A CA 1
ATOM 2642 C C . GLU A 1 326 ? -31.076 -10.932 6.908 1.00 93.50 326 GLU A C 1
ATOM 2644 O O . GLU A 1 326 ? -30.900 -11.061 5.692 1.00 93.50 326 GLU A O 1
ATOM 2649 N N . TYR A 1 327 ? -31.519 -9.782 7.423 1.00 89.00 327 TYR A N 1
ATOM 2650 C CA . TYR A 1 327 ? -31.958 -8.649 6.605 1.00 89.00 327 TYR A CA 1
ATOM 2651 C C . TYR A 1 327 ? -30.830 -7.662 6.322 1.00 89.00 327 TYR A C 1
ATOM 2653 O O . TYR A 1 327 ? -30.674 -7.203 5.187 1.00 89.00 327 TYR A O 1
ATOM 2661 N N . TYR A 1 328 ? -30.057 -7.323 7.353 1.00 89.56 328 TYR A N 1
ATOM 2662 C CA . TYR A 1 328 ? -29.042 -6.270 7.288 1.00 89.56 328 TYR A CA 1
ATOM 2663 C C . TYR A 1 328 ? -27.657 -6.696 7.779 1.00 89.56 328 TYR A C 1
ATOM 2665 O O . TYR A 1 328 ? -26.750 -5.862 7.783 1.00 89.56 328 TYR A O 1
ATOM 2673 N N . GLY A 1 329 ? -27.471 -7.956 8.154 1.00 93.06 329 GLY A N 1
ATOM 2674 C CA . GLY A 1 329 ? -26.183 -8.467 8.596 1.00 93.06 329 GLY A CA 1
ATOM 2675 C C . GLY A 1 329 ? -25.138 -8.458 7.482 1.00 93.06 329 GLY A C 1
ATOM 2676 O O . GLY A 1 329 ? -25.465 -8.454 6.290 1.00 93.06 329 GLY A O 1
ATOM 2677 N N . ILE A 1 330 ? -23.869 -8.454 7.880 1.00 94.56 330 ILE A N 1
ATOM 2678 C CA . ILE A 1 330 ? -22.716 -8.461 6.976 1.00 94.56 330 ILE A CA 1
ATOM 2679 C C . ILE A 1 330 ? -22.754 -9.692 6.063 1.00 94.56 330 ILE A C 1
ATOM 2681 O O . ILE A 1 330 ? -22.583 -9.538 4.858 1.00 94.56 330 ILE A O 1
ATOM 2685 N N . ILE A 1 331 ? -23.056 -10.886 6.592 1.00 94.88 331 ILE A N 1
ATOM 2686 C CA . ILE A 1 331 ? -23.108 -12.119 5.782 1.00 94.88 331 ILE A CA 1
ATOM 2687 C C . ILE A 1 331 ? -24.165 -12.001 4.677 1.00 94.88 331 ILE A C 1
ATOM 2689 O O . ILE A 1 331 ? -23.853 -12.203 3.508 1.00 94.88 331 ILE A O 1
ATOM 2693 N N . SER A 1 332 ? -25.380 -11.563 5.023 1.00 95.12 332 SER A N 1
ATOM 2694 C CA . SER A 1 332 ? -26.475 -11.356 4.059 1.00 95.12 332 SER A CA 1
ATOM 2695 C C . SER A 1 332 ? -26.118 -10.345 2.961 1.00 95.12 332 SER A C 1
ATOM 2697 O O . SER A 1 332 ? -26.588 -10.460 1.829 1.00 95.12 332 SER A O 1
ATOM 2699 N N . LYS A 1 333 ? -25.288 -9.339 3.268 1.00 94.94 333 LYS A N 1
ATOM 2700 C CA . LYS A 1 333 ? -24.786 -8.375 2.275 1.00 94.94 333 LYS A CA 1
ATOM 2701 C C . LYS A 1 333 ? -23.726 -8.990 1.365 1.00 94.94 333 LYS A C 1
ATOM 2703 O O . LYS A 1 333 ? -23.828 -8.853 0.148 1.00 94.94 333 LYS A O 1
ATOM 2708 N N . LEU A 1 334 ? -22.757 -9.697 1.940 1.00 94.00 334 LEU A N 1
ATOM 2709 C CA . LEU A 1 334 ? -21.703 -10.370 1.180 1.00 94.00 334 LEU A CA 1
ATOM 2710 C C . LEU A 1 334 ? -22.283 -11.423 0.223 1.00 94.00 334 LEU A C 1
ATOM 2712 O O . LEU A 1 334 ? -21.890 -11.471 -0.937 1.00 94.00 334 LEU A O 1
ATOM 2716 N N . GLU A 1 335 ? -23.281 -12.198 0.657 1.00 94.06 335 GLU A N 1
ATOM 2717 C CA . GLU A 1 335 ? -23.990 -13.175 -0.189 1.00 94.06 335 GLU A CA 1
ATOM 2718 C C . GLU A 1 335 ? -24.716 -12.532 -1.383 1.00 94.06 335 GLU A C 1
ATOM 2720 O O . GLU A 1 335 ? -24.909 -13.171 -2.416 1.00 94.06 335 GLU A O 1
ATOM 2725 N N . LYS A 1 336 ? -25.095 -11.253 -1.266 1.00 93.56 336 LYS A N 1
ATOM 2726 C CA . LYS A 1 336 ? -25.681 -10.456 -2.357 1.00 93.56 336 LYS A CA 1
ATOM 2727 C C . LYS A 1 336 ? -24.624 -9.806 -3.258 1.00 93.56 336 LYS A C 1
ATOM 2729 O O . LYS A 1 336 ? -24.992 -9.105 -4.195 1.00 93.56 336 LYS A O 1
ATOM 2734 N N . GLY A 1 337 ? -23.334 -10.021 -2.988 1.00 91.06 337 GLY A N 1
ATOM 2735 C CA . GLY A 1 337 ? -22.224 -9.410 -3.722 1.00 91.06 337 GLY A CA 1
ATOM 2736 C C . GLY A 1 337 ? -21.965 -7.944 -3.360 1.00 91.06 337 GLY A C 1
ATOM 2737 O O . GLY A 1 337 ? -21.330 -7.234 -4.136 1.00 91.06 337 GLY A O 1
ATOM 2738 N N . ILE A 1 338 ? -22.463 -7.476 -2.210 1.00 93.75 338 ILE A N 1
ATOM 2739 C CA . ILE A 1 338 ? -22.233 -6.110 -1.725 1.00 93.75 338 ILE A CA 1
ATOM 2740 C C . ILE A 1 338 ? -20.852 -6.047 -1.070 1.00 93.75 338 ILE A C 1
ATOM 2742 O O . ILE A 1 338 ? -20.546 -6.840 -0.177 1.00 93.75 338 ILE A O 1
ATOM 2746 N N . ASN A 1 339 ? -20.040 -5.064 -1.457 1.00 92.81 339 ASN A N 1
ATOM 2747 C CA . ASN A 1 339 ? -18.779 -4.785 -0.776 1.00 92.81 339 ASN A CA 1
ATOM 2748 C C . ASN A 1 339 ? -19.074 -4.268 0.636 1.00 92.81 339 ASN A C 1
ATOM 2750 O O . ASN A 1 339 ? -19.821 -3.305 0.794 1.00 92.81 339 ASN A O 1
ATOM 2754 N N . VAL A 1 340 ? -18.465 -4.846 1.668 1.00 93.06 340 VAL A N 1
ATOM 2755 C CA . VAL A 1 340 ? -18.617 -4.353 3.043 1.00 93.06 340 VAL A CA 1
ATOM 2756 C C . VAL A 1 340 ? -17.303 -3.748 3.512 1.00 93.06 340 VAL A C 1
ATOM 2758 O O . VAL A 1 340 ? -16.283 -4.430 3.562 1.00 93.06 340 VAL A O 1
ATOM 2761 N N . ILE A 1 341 ? -17.341 -2.472 3.888 1.00 92.31 341 ILE A N 1
ATOM 2762 C CA . ILE A 1 341 ? -16.230 -1.782 4.542 1.00 92.31 341 ILE A CA 1
ATOM 2763 C C . ILE A 1 341 ? -16.644 -1.580 5.992 1.00 92.31 341 ILE A C 1
ATOM 2765 O O . ILE A 1 341 ? -17.616 -0.881 6.258 1.00 92.31 341 ILE A O 1
ATOM 2769 N N . SER A 1 342 ? -15.914 -2.162 6.941 1.00 87.88 342 SER A N 1
ATOM 2770 C CA . SER A 1 342 ? -16.119 -1.848 8.354 1.00 87.88 342 SER A CA 1
ATOM 2771 C C . SER A 1 342 ? -14.931 -1.077 8.892 1.00 87.88 342 SER A C 1
ATOM 2773 O O . SER A 1 342 ? -13.826 -1.614 8.967 1.00 87.88 342 SER A O 1
ATOM 2775 N N . ASP A 1 343 ? -15.164 0.153 9.344 1.00 80.56 343 ASP A N 1
ATOM 2776 C CA . ASP A 1 343 ? -14.203 0.788 10.237 1.00 80.56 343 ASP A CA 1
ATOM 2777 C C . ASP A 1 343 ? -14.399 0.240 11.667 1.00 80.56 343 ASP A C 1
ATOM 2779 O O . ASP A 1 343 ? -15.475 -0.237 12.039 1.00 80.56 343 ASP A O 1
ATOM 2783 N N . ARG A 1 344 ? -13.319 0.215 12.458 1.00 67.38 344 ARG A N 1
ATOM 2784 C CA . ARG A 1 344 ? -13.352 -0.010 13.919 1.00 67.38 344 ARG A CA 1
ATOM 2785 C C . ARG A 1 344 ? -13.823 -1.382 14.418 1.00 67.38 344 ARG A C 1
ATOM 2787 O O . ARG A 1 344 ? -13.902 -1.555 15.624 1.00 67.38 344 ARG A O 1
ATOM 2794 N N . TYR A 1 345 ? -14.043 -2.369 13.553 1.00 61.19 345 TYR A N 1
ATOM 2795 C CA . TYR A 1 345 ? -14.756 -3.611 13.886 1.00 61.19 345 TYR A CA 1
ATOM 2796 C C . TYR A 1 345 ? -14.182 -4.451 15.044 1.00 61.19 345 TYR A C 1
ATOM 2798 O O . TYR A 1 345 ? -14.901 -4.873 15.944 1.00 61.19 345 TYR A O 1
ATOM 2806 N N . TYR A 1 346 ? -12.873 -4.716 15.045 1.00 54.03 346 TYR A N 1
ATOM 2807 C CA . TYR A 1 346 ? -12.243 -5.515 16.103 1.00 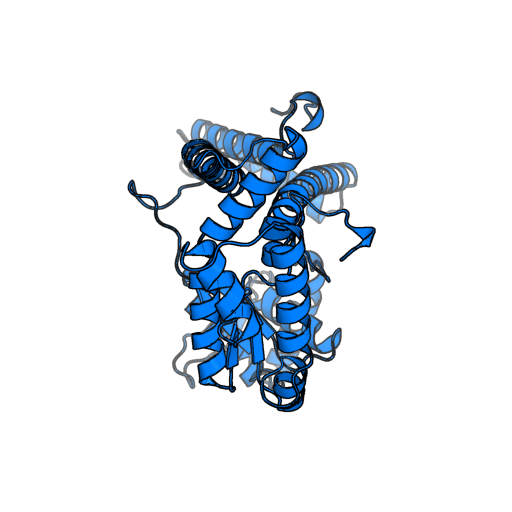54.03 346 TYR A CA 1
ATOM 2808 C C . TYR A 1 346 ? -11.903 -4.654 17.328 1.00 54.03 346 TYR A C 1
ATOM 2810 O O . TYR A 1 346 ? -12.122 -5.053 18.472 1.00 54.03 346 TYR A O 1
ATOM 2818 N N . PHE A 1 347 ? -11.408 -3.438 17.087 1.00 53.56 347 PHE A N 1
ATOM 2819 C CA . PHE A 1 347 ? -10.887 -2.546 18.121 1.00 53.56 347 PHE A CA 1
ATOM 2820 C C . PHE A 1 347 ? -11.966 -1.860 18.963 1.00 53.56 347 PHE A C 1
ATOM 2822 O O . PHE A 1 347 ? -11.679 -1.538 20.111 1.00 53.56 347 PHE A O 1
ATOM 2829 N N . SER A 1 348 ? -13.185 -1.682 18.448 1.00 53.19 348 SER A N 1
ATOM 2830 C CA . SER A 1 348 ? -14.359 -1.199 19.193 1.00 53.19 348 SER A CA 1
ATOM 2831 C C . SER A 1 348 ? -14.595 -2.050 20.442 1.00 53.19 348 SER A C 1
ATOM 2833 O O . SER A 1 348 ? -14.546 -1.561 21.568 1.00 53.19 348 SER A O 1
ATOM 2835 N N . SER A 1 349 ? -14.749 -3.357 20.259 1.00 48.75 349 SER A N 1
ATOM 2836 C CA . SER A 1 349 ? -14.968 -4.296 21.352 1.00 48.75 349 SER A CA 1
ATOM 2837 C C . SER A 1 349 ? -13.792 -4.302 22.326 1.00 48.75 349 SER A C 1
ATOM 2839 O O . SER A 1 349 ? -13.996 -4.171 23.521 1.00 48.75 349 SER A O 1
ATOM 2841 N N . PHE A 1 350 ? -12.542 -4.292 21.861 1.00 49.84 350 PHE A N 1
ATOM 2842 C CA . PHE A 1 350 ? -11.399 -4.237 22.781 1.00 49.84 350 PHE A CA 1
ATOM 2843 C C . PHE A 1 350 ? -11.273 -2.911 23.551 1.00 49.84 350 PHE A C 1
ATOM 2845 O O . PHE A 1 350 ? -10.922 -2.937 24.729 1.00 49.84 350 PHE A O 1
ATOM 2852 N N . ALA A 1 351 ? -11.524 -1.767 22.908 1.00 49.88 351 ALA A N 1
ATOM 2853 C CA . ALA A 1 351 ? -11.417 -0.445 23.529 1.00 49.88 351 ALA A CA 1
ATOM 2854 C C . ALA A 1 351 ? -12.512 -0.203 24.579 1.00 49.88 351 ALA A C 1
ATOM 2856 O O . ALA A 1 351 ? -12.294 0.557 25.522 1.00 49.88 351 ALA A O 1
ATOM 2857 N N . TYR A 1 352 ? -13.666 -0.866 24.438 1.00 51.25 352 TYR A N 1
ATOM 2858 C CA . TYR A 1 352 ? -14.811 -0.690 25.332 1.00 51.25 352 TYR A CA 1
ATOM 2859 C C . TYR A 1 352 ? -15.076 -1.876 26.284 1.00 51.25 352 TYR A C 1
ATOM 2861 O O . TYR A 1 352 ? -15.720 -1.670 27.310 1.00 51.25 352 TYR A O 1
ATOM 2869 N N . GLN A 1 353 ? -14.573 -3.086 26.000 1.00 48.22 353 GLN A N 1
ATOM 2870 C CA . GLN A 1 353 ? -14.773 -4.305 26.813 1.00 48.22 353 GLN A CA 1
ATOM 2871 C C . GLN A 1 353 ? -13.546 -4.674 27.662 1.00 48.22 353 GLN A C 1
ATOM 2873 O O . GLN A 1 353 ? -13.696 -5.126 28.798 1.00 48.22 353 GLN A O 1
ATOM 2878 N N . GLY A 1 354 ? -12.330 -4.442 27.146 1.00 43.38 354 GLY A N 1
ATOM 2879 C CA . GLY A 1 354 ? -11.074 -4.901 27.763 1.00 43.38 354 GLY A CA 1
ATOM 2880 C C . GLY A 1 354 ? -10.715 -4.230 29.092 1.00 43.38 354 GLY A C 1
ATOM 2881 O O . GLY A 1 354 ? -9.732 -4.594 29.720 1.00 43.38 354 GLY A O 1
ATOM 2882 N N . ALA A 1 355 ? -11.508 -3.256 29.527 1.00 46.12 355 ALA A N 1
ATOM 2883 C CA . ALA A 1 355 ? -11.303 -2.524 30.766 1.00 46.12 355 ALA A CA 1
ATOM 2884 C C . ALA A 1 355 ? -11.780 -3.269 32.024 1.00 46.12 355 ALA A C 1
ATOM 2886 O O . ALA A 1 355 ? -11.318 -2.974 33.125 1.00 46.12 355 ALA A O 1
ATOM 2887 N N . HIS A 1 356 ? -12.767 -4.168 31.900 1.00 45.38 356 HIS A N 1
ATOM 2888 C CA . HIS A 1 356 ? -13.534 -4.613 33.072 1.00 45.38 356 HIS A CA 1
ATOM 2889 C C . HIS A 1 356 ? -14.033 -6.065 33.044 1.00 45.38 356 HIS A C 1
ATOM 2891 O O . HIS A 1 356 ? -14.588 -6.501 34.054 1.00 45.38 356 HIS A O 1
ATOM 2897 N N . VAL A 1 357 ? -13.870 -6.811 31.943 1.00 47.44 357 VAL A N 1
ATOM 2898 C CA . VAL A 1 357 ? -14.359 -8.197 31.826 1.00 47.44 357 VAL A CA 1
ATOM 2899 C C . VAL A 1 357 ? -13.270 -9.099 31.212 1.00 47.44 357 VAL A C 1
ATOM 2901 O O . VAL A 1 357 ? -12.673 -8.703 30.213 1.00 47.44 357 VAL A O 1
ATOM 2904 N N . PRO A 1 358 ? -12.975 -10.284 31.791 1.00 48.88 358 PRO A N 1
ATOM 2905 C CA . PRO A 1 358 ? -11.975 -11.216 31.260 1.00 48.88 358 PRO A CA 1
ATOM 2906 C C . PRO A 1 358 ? -12.280 -11.681 29.830 1.00 48.88 358 PRO A C 1
ATOM 2908 O O . PRO A 1 358 ? -13.442 -11.898 29.491 1.00 48.88 358 PRO A O 1
ATOM 2911 N N . PHE A 1 359 ? -11.228 -11.916 29.036 1.00 45.53 359 PHE A N 1
ATOM 2912 C CA . PHE A 1 359 ? -11.328 -12.410 27.653 1.00 45.53 359 PHE A CA 1
ATOM 2913 C C . PHE A 1 359 ? -12.129 -13.702 27.512 1.00 45.53 359 PHE A C 1
ATOM 2915 O O . PHE A 1 359 ? -12.815 -13.863 26.517 1.00 45.53 359 PHE A O 1
ATOM 2922 N N . ASP A 1 360 ? -12.106 -14.576 28.519 1.00 48.47 360 ASP A N 1
ATOM 2923 C CA . ASP A 1 360 ? -12.831 -15.854 28.506 1.00 48.47 360 ASP A CA 1
ATOM 2924 C C . ASP A 1 360 ? -14.368 -15.698 28.499 1.00 48.47 360 ASP A C 1
ATOM 2926 O O . ASP A 1 360 ? -15.094 -16.686 28.388 1.00 48.47 360 ASP A O 1
ATOM 2930 N N . TRP A 1 361 ? -14.875 -14.474 28.683 1.00 41.44 361 TRP A N 1
ATOM 2931 C CA . TRP A 1 361 ? -16.304 -14.153 28.656 1.00 41.44 361 TRP A CA 1
ATOM 2932 C C . TRP A 1 361 ? -16.782 -13.588 27.307 1.00 41.44 361 TRP A C 1
ATOM 2934 O O . TRP A 1 361 ? -17.991 -13.491 27.091 1.00 41.44 361 TRP A O 1
ATOM 2944 N N . VAL A 1 362 ? -15.848 -13.191 26.436 1.00 45.09 362 VAL A N 1
ATOM 2945 C CA . VAL A 1 362 ? -16.074 -12.637 25.088 1.00 45.09 362 VAL A CA 1
ATOM 2946 C C . VAL A 1 362 ? -15.881 -13.743 24.059 1.00 45.09 362 VAL A C 1
ATOM 2948 O O . VAL A 1 362 ? -16.660 -13.757 23.080 1.00 45.09 362 VAL A O 1
#